Protein AF-A0A816LXJ4-F1 (afdb_monomer)

Organism: NCBI:txid392030

Foldseek 3Di:
DVVVVVVVVVVVVVVVVVVVVVVVVVVVVVVVVVVVVVVVVVVVVVVVVVLVVLLDADPQWDADQQKTKHKDFLPPCCVVPPDDPFFAFPVRVQVVLVVVVWGFDEDPDPVSVLVVQLSVCVVCVPPAWFKEWGAYDPQDPCPVVCVVCVVPQFGDRHPDRQEGEAEAEDPPDRSVQWIWIWTQHPPVSYTYTYIDGRVPDGGRITMTMDRRFSCPPVPQLPPFWGWAGGSRHIATHGHPQFDDRNRPHGDPDPDDPPPPPDD

Secondary structure (DSSP, 8-state):
-HHHHHHHHHHHHHHHHHHHHHHHHHHHHHHHHHHHHHHHHHHHHHHHHHHHHTTSPPTTEEEETTEEEEEE-HHHHTTTS---S-PEEHHHHHHHHHHTT-EE-B---HHHHHHHHHHHHHHGGGS-S-EEEEB-STT--THHHHHHHTT-SEEEETTEEEEEEEEE--TT--GGGEEEEEEEETTTTEEEEEEEEGGG-EESEEEEEEE--TTSSTTTTGGGEEEEE-SSSEEEEEPTTEESTTS-EE-S-S---------

Mean predicted aligned error: 16.49 Å

Nearest PDB structures (foldseek):
  6eyj-assembly1_A  TM=4.701E-01  e=1.778E-05  Homo sapiens
  1tn3-assembly1_A  TM=6.068E-01  e=9.208E-04  Homo sapiens
  5fm9-assembly1_A-2  TM=8.444E-01  e=3.504E-02  Homo sapiens
  4xbm-assembly2_B  TM=7.839E-01  e=5.621E-01  Homo sapiens
  1w5d-assembly1_A  TM=3.889E-01  e=1.508E+00  Bacillus subtilis

Sequence (263 aa):
MLTSLFLVFCLFHCHLNYHVQASRISNIEQDRRELGLRFKQAITDVMQKLDDLSITCPLDSFFYNGSCYFYLPPKQIDNLKGIGLGDVSVDEATSRCRLINCELWDIETVNEFDYVLSRVYEQTQSFGSPRIAVSFINGKRLLNLQQRMGEQQFISVGNTNDYSLIYKPAPDIPPANTCLIIDISKATRRVSLEEKFRLEQRSNHYICKMKINSCYNNTRCGRHGQCKNLVTTFTCVCNFMYTGDSCNERKSHFCSYEFESKS

pLDDT: mean 70.76, std 13.28, range [38.5, 92.31]

Solvent-accessible surface area (backbone atoms only — not comparable to full-atom values): 14729 Å² total; per-residue (Å²): 119,72,73,62,54,52,54,54,52,52,52,50,53,52,54,51,52,50,52,56,52,52,53,52,51,52,51,53,52,50,53,52,51,53,50,50,48,53,51,54,50,52,50,50,53,51,52,50,52,51,59,59,55,68,71,53,70,61,91,88,47,46,81,56,93,26,28,29,36,36,77,43,56,62,74,72,60,32,83,77,56,92,58,75,102,55,63,41,36,56,68,55,48,36,52,56,20,45,76,71,76,24,39,46,30,55,80,89,45,69,70,55,46,40,52,52,49,15,52,52,50,65,72,34,73,88,51,87,61,55,37,31,42,34,47,62,52,91,52,54,64,60,61,69,55,50,62,62,40,69,79,44,62,52,43,49,52,54,99,39,72,68,25,41,58,44,82,42,80,51,82,94,61,60,48,79,49,38,29,38,35,41,38,40,36,70,92,76,34,31,38,36,40,35,43,39,55,42,93,79,44,62,23,50,26,38,36,26,32,30,76,58,51,63,37,78,57,59,67,68,9,34,96,37,23,47,58,42,63,38,60,91,43,62,48,51,50,45,39,92,65,32,32,69,81,32,13,77,40,66,58,88,77,90,78,80,79,80,77,78,83,85,126

Structure (mmCIF, N/CA/C/O backbone):
data_AF-A0A816LXJ4-F1
#
_entry.id   AF-A0A816LXJ4-F1
#
loop_
_atom_site.group_PDB
_atom_site.id
_atom_site.type_symbol
_atom_site.label_atom_id
_atom_site.label_alt_id
_atom_site.label_comp_id
_atom_site.label_asym_id
_atom_site.label_entity_id
_atom_site.label_seq_id
_atom_site.pdbx_PDB_ins_code
_atom_site.Cartn_x
_atom_site.Cartn_y
_atom_site.Cartn_z
_atom_site.occupancy
_atom_site.B_iso_or_equiv
_atom_site.auth_seq_id
_atom_site.auth_comp_id
_atom_site.auth_asym_id
_atom_site.auth_atom_id
_atom_site.pdbx_PDB_model_num
ATOM 1 N N . MET A 1 1 ? 85.018 -0.884 -47.974 1.00 57.22 1 MET A N 1
ATOM 2 C CA . MET A 1 1 ? 83.637 -1.279 -48.345 1.00 57.22 1 MET A CA 1
ATOM 3 C C . MET A 1 1 ? 82.877 -2.012 -47.232 1.00 57.22 1 MET A C 1
ATOM 5 O O . MET A 1 1 ? 81.672 -1.831 -47.162 1.00 57.22 1 MET A O 1
ATOM 9 N N . LEU A 1 2 ? 83.521 -2.762 -46.322 1.00 54.69 2 LEU A N 1
ATOM 10 C CA . LEU A 1 2 ? 82.816 -3.482 -45.238 1.00 54.69 2 LEU A CA 1
ATOM 11 C C . LEU A 1 2 ? 82.177 -2.595 -44.147 1.00 54.69 2 LEU A C 1
ATOM 13 O O . LEU A 1 2 ? 81.140 -2.957 -43.603 1.00 54.69 2 LEU A O 1
ATOM 17 N N . THR A 1 3 ? 82.732 -1.418 -43.850 1.00 56.16 3 THR A N 1
ATOM 18 C CA . THR A 1 3 ? 82.204 -0.517 -42.803 1.00 56.16 3 THR A CA 1
ATOM 19 C C . THR A 1 3 ? 80.874 0.145 -43.177 1.00 56.16 3 THR A C 1
ATOM 21 O O . THR A 1 3 ? 80.054 0.420 -42.307 1.00 56.16 3 THR A O 1
ATOM 24 N N . SER A 1 4 ? 80.621 0.352 -44.473 1.00 59.50 4 SER A N 1
ATOM 25 C CA . SER A 1 4 ? 79.374 0.951 -44.965 1.00 59.50 4 SER A CA 1
ATOM 26 C C . SER A 1 4 ? 78.200 -0.037 -44.927 1.00 59.50 4 SER A C 1
ATOM 28 O O . SER A 1 4 ? 77.089 0.365 -44.590 1.00 59.50 4 SER A O 1
ATOM 30 N N . LEU A 1 5 ? 78.440 -1.335 -45.164 1.00 65.19 5 LEU A N 1
ATOM 31 C CA . LEU A 1 5 ? 77.394 -2.363 -45.065 1.00 65.19 5 LEU A CA 1
ATOM 32 C C . LEU A 1 5 ? 76.900 -2.566 -43.624 1.00 65.19 5 LEU A C 1
ATOM 34 O O . LEU A 1 5 ? 75.705 -2.757 -43.411 1.00 65.19 5 LEU A O 1
ATOM 38 N N . PHE A 1 6 ? 77.793 -2.483 -42.633 1.00 68.38 6 PHE A N 1
ATOM 39 C CA . PHE A 1 6 ? 77.426 -2.630 -41.220 1.00 68.38 6 PHE A CA 1
ATOM 40 C C . PHE A 1 6 ? 76.492 -1.514 -40.732 1.00 68.38 6 PHE A C 1
ATOM 42 O O . PHE A 1 6 ? 75.538 -1.786 -40.006 1.00 68.38 6 PHE A O 1
ATOM 49 N N . LEU A 1 7 ? 76.714 -0.271 -41.170 1.00 66.75 7 LEU A N 1
ATOM 50 C CA . LEU A 1 7 ? 75.833 0.855 -40.841 1.00 66.75 7 LEU A CA 1
ATOM 51 C C . LEU A 1 7 ? 74.435 0.689 -41.448 1.00 66.75 7 LEU A C 1
ATOM 53 O O . LEU A 1 7 ? 73.443 0.945 -40.768 1.00 66.75 7 LEU A O 1
ATOM 57 N N . VAL A 1 8 ? 74.345 0.204 -42.690 1.00 72.38 8 VAL A N 1
ATOM 58 C CA . VAL A 1 8 ? 73.056 -0.055 -43.350 1.00 72.38 8 VAL A CA 1
ATOM 59 C C . VAL A 1 8 ? 72.295 -1.182 -42.646 1.00 72.38 8 VAL A C 1
ATOM 61 O O . VAL A 1 8 ? 71.110 -1.022 -42.366 1.00 72.38 8 VAL A O 1
ATOM 64 N N . PHE A 1 9 ? 72.967 -2.278 -42.277 1.00 71.12 9 PHE A N 1
ATOM 65 C CA . PHE A 1 9 ? 72.337 -3.370 -41.526 1.00 71.12 9 PHE A CA 1
ATOM 66 C C . PHE A 1 9 ? 71.869 -2.939 -40.131 1.00 71.12 9 PHE A C 1
ATOM 68 O O . PHE A 1 9 ? 70.759 -3.289 -39.732 1.00 71.12 9 PHE A O 1
ATOM 75 N N . CYS A 1 10 ? 72.658 -2.137 -39.409 1.00 67.56 10 CYS A N 1
ATOM 76 C CA . CYS A 1 10 ? 72.252 -1.603 -38.107 1.00 67.56 10 CYS A CA 1
ATOM 77 C C . CYS A 1 10 ? 71.030 -0.683 -38.213 1.00 67.56 10 CYS A C 1
ATOM 79 O O . CYS A 1 10 ? 70.100 -0.818 -37.420 1.00 67.56 10 CYS A O 1
ATOM 81 N N . LEU A 1 11 ? 70.992 0.216 -39.203 1.00 69.06 11 LEU A N 1
ATOM 82 C CA . LEU A 1 11 ? 69.839 1.094 -39.422 1.00 69.06 11 LEU A CA 1
ATOM 83 C C . LEU A 1 11 ? 68.587 0.299 -39.805 1.00 69.06 11 LEU A C 1
ATOM 85 O O . LEU A 1 11 ? 67.509 0.580 -39.284 1.00 69.06 11 LEU A O 1
ATOM 89 N N . PHE A 1 12 ? 68.728 -0.733 -40.639 1.00 69.75 12 PHE A N 1
ATOM 90 C CA . PHE A 1 12 ? 67.609 -1.588 -41.035 1.00 69.75 12 PHE A CA 1
ATOM 91 C C . PHE A 1 12 ? 67.063 -2.404 -39.855 1.00 69.75 12 PHE A C 1
ATOM 93 O O . PHE A 1 12 ? 65.850 -2.465 -39.656 1.00 69.75 12 PHE A O 1
ATOM 100 N N . HIS A 1 13 ? 67.939 -2.959 -39.008 1.00 66.94 13 HIS A N 1
ATOM 101 C CA . HIS A 1 13 ? 67.521 -3.655 -37.786 1.00 66.94 13 HIS A CA 1
ATOM 102 C C . HIS A 1 13 ? 66.848 -2.723 -36.774 1.00 66.94 13 HIS A C 1
ATOM 104 O O . HIS A 1 13 ? 65.874 -3.120 -36.133 1.00 66.94 13 HIS A O 1
ATOM 110 N N . CYS A 1 14 ? 67.329 -1.484 -36.647 1.00 62.47 14 CYS A N 1
ATOM 111 C CA . CYS A 1 14 ? 66.720 -0.487 -35.770 1.00 62.47 14 CYS A CA 1
ATOM 112 C C . CYS A 1 14 ? 65.324 -0.081 -36.279 1.00 62.47 14 CYS A C 1
ATOM 114 O O . CYS A 1 14 ? 64.370 -0.038 -35.504 1.00 62.47 14 CYS A O 1
ATOM 116 N N . HIS A 1 15 ? 65.176 0.119 -37.593 1.00 64.00 15 HIS A N 1
ATOM 117 C CA . HIS A 1 15 ? 63.903 0.481 -38.221 1.00 64.00 15 HIS A CA 1
ATOM 118 C C . HIS A 1 15 ? 62.868 -0.657 -38.154 1.00 64.00 15 HIS A C 1
ATOM 120 O O . HIS A 1 15 ? 61.690 -0.403 -37.890 1.00 64.00 15 HIS A O 1
ATOM 126 N N . LEU A 1 16 ? 63.291 -1.919 -38.323 1.00 61.38 16 LEU A N 1
ATOM 127 C CA . LEU A 1 16 ? 62.405 -3.077 -38.147 1.00 61.38 16 LEU A CA 1
ATOM 128 C C . LEU A 1 16 ? 61.952 -3.236 -36.690 1.00 61.38 16 LEU A C 1
ATOM 130 O O . LEU A 1 16 ? 60.764 -3.435 -36.443 1.00 61.38 16 LEU A O 1
ATOM 134 N N . ASN A 1 17 ? 62.868 -3.115 -35.722 1.00 59.19 17 ASN A N 1
ATOM 135 C CA . ASN A 1 17 ? 62.511 -3.209 -34.304 1.00 59.19 17 ASN A CA 1
ATOM 136 C C . ASN A 1 17 ? 61.561 -2.084 -33.875 1.00 59.19 17 ASN A C 1
ATOM 138 O O . ASN A 1 17 ? 60.620 -2.339 -33.123 1.00 59.19 17 ASN A O 1
ATOM 142 N N . TYR A 1 18 ? 61.748 -0.869 -34.397 1.00 62.38 18 TYR A N 1
ATOM 143 C CA . TYR A 1 18 ? 60.848 0.253 -34.137 1.00 62.38 18 TYR A CA 1
ATOM 144 C C . TYR A 1 18 ? 59.433 0.003 -34.688 1.00 62.38 18 TYR A C 1
ATOM 146 O O . TYR A 1 18 ? 58.453 0.176 -33.964 1.00 62.38 18 TYR A O 1
ATOM 154 N N . HIS A 1 19 ? 59.305 -0.495 -35.925 1.00 57.22 19 HIS A N 1
ATOM 155 C CA . HIS A 1 19 ? 57.998 -0.829 -36.510 1.00 57.22 19 HIS A CA 1
ATOM 156 C C . HIS A 1 19 ? 57.269 -1.952 -35.760 1.00 57.22 19 HIS A C 1
ATOM 158 O O . HIS A 1 19 ? 56.056 -1.869 -35.549 1.00 57.22 19 HIS A O 1
ATOM 164 N N . VAL A 1 20 ? 57.995 -2.985 -35.325 1.00 60.56 20 VAL A N 1
ATOM 165 C CA . VAL A 1 20 ? 57.416 -4.091 -34.548 1.00 60.56 20 VAL A CA 1
ATOM 166 C C . VAL A 1 20 ? 56.943 -3.609 -33.172 1.00 60.56 20 VAL A C 1
ATOM 168 O O . VAL A 1 20 ? 55.878 -4.026 -32.713 1.00 60.56 20 VAL A O 1
ATOM 171 N N . GLN A 1 21 ? 57.680 -2.703 -32.519 1.00 59.31 21 GLN A N 1
ATOM 172 C CA . GLN A 1 21 ? 57.243 -2.118 -31.248 1.00 59.31 21 GLN A CA 1
ATOM 173 C C . GLN A 1 21 ? 56.042 -1.174 -31.415 1.00 59.31 21 GLN A C 1
ATOM 175 O O . GLN A 1 21 ? 55.095 -1.272 -30.636 1.00 59.31 21 GLN A O 1
ATOM 180 N N . ALA A 1 22 ? 56.018 -0.335 -32.455 1.00 57.41 22 ALA A N 1
ATOM 181 C CA . ALA A 1 22 ? 54.900 0.571 -32.729 1.00 57.41 22 ALA A CA 1
ATOM 182 C C . ALA A 1 22 ? 53.585 -0.179 -33.022 1.00 57.41 22 ALA A C 1
ATOM 184 O O . ALA A 1 22 ? 52.536 0.191 -32.497 1.00 57.41 22 ALA A O 1
ATOM 185 N N . SER A 1 23 ? 53.640 -1.278 -33.786 1.00 58.78 23 SER A N 1
ATOM 186 C CA . SER A 1 23 ? 52.462 -2.115 -34.064 1.00 58.78 23 SER A CA 1
ATOM 187 C C . SER A 1 23 ? 51.939 -2.837 -32.815 1.00 58.78 23 SER A C 1
ATOM 189 O O . SER A 1 23 ? 50.728 -2.941 -32.624 1.00 58.78 23 SER A O 1
ATOM 191 N N . ARG A 1 24 ? 52.825 -3.290 -31.914 1.00 59.47 24 ARG A N 1
ATOM 192 C CA . ARG A 1 24 ? 52.396 -3.863 -30.626 1.00 59.47 24 ARG A CA 1
ATOM 193 C C . ARG A 1 24 ? 51.699 -2.827 -29.749 1.00 59.47 24 ARG A C 1
ATOM 195 O O . ARG A 1 24 ? 50.692 -3.153 -29.131 1.00 59.47 24 ARG A O 1
ATOM 202 N N . ILE A 1 25 ? 52.200 -1.593 -29.717 1.00 65.12 25 ILE A N 1
ATOM 203 C CA . ILE A 1 25 ? 51.597 -0.509 -28.932 1.00 65.12 25 ILE A CA 1
ATOM 204 C C . ILE A 1 25 ? 50.217 -0.128 -29.493 1.00 65.12 25 ILE A C 1
ATOM 206 O O . ILE A 1 25 ? 49.280 0.007 -28.708 1.00 65.12 25 ILE A O 1
ATOM 210 N N . SER A 1 26 ? 50.037 -0.047 -30.820 1.00 70.31 26 SER A N 1
ATOM 211 C CA . SER A 1 26 ? 48.716 0.266 -31.395 1.00 70.31 26 SER A CA 1
ATOM 212 C C . SER A 1 26 ? 47.681 -0.832 -31.139 1.00 70.31 26 SER A C 1
ATOM 214 O O . SER A 1 26 ? 46.527 -0.522 -30.855 1.00 70.31 26 SER A O 1
ATOM 216 N N . ASN A 1 27 ? 48.088 -2.105 -31.184 1.00 70.75 27 ASN A N 1
ATOM 217 C CA . ASN A 1 27 ? 47.195 -3.227 -30.877 1.00 70.75 27 ASN A CA 1
ATOM 218 C C . ASN A 1 27 ? 46.774 -3.219 -29.401 1.00 70.75 27 ASN A C 1
ATOM 220 O O . ASN A 1 27 ? 45.596 -3.379 -29.101 1.00 70.75 27 ASN A O 1
ATOM 224 N N . ILE A 1 28 ? 47.703 -2.925 -28.484 1.00 72.88 28 ILE A N 1
ATOM 225 C CA . ILE A 1 28 ? 47.397 -2.791 -27.050 1.00 72.88 28 ILE A CA 1
ATOM 226 C C . ILE A 1 28 ? 46.423 -1.629 -26.796 1.00 72.88 28 ILE A C 1
ATOM 228 O O . ILE A 1 28 ? 45.518 -1.748 -25.967 1.00 72.88 28 ILE A O 1
ATOM 232 N N . GLU A 1 29 ? 46.569 -0.501 -27.497 1.00 75.12 29 GLU A N 1
ATOM 233 C CA . GLU A 1 29 ? 45.620 0.613 -27.382 1.00 75.12 29 GLU A CA 1
ATOM 234 C C . GLU A 1 29 ? 44.234 0.272 -27.941 1.00 75.12 29 GLU A C 1
ATOM 236 O O . GLU A 1 29 ? 43.226 0.675 -27.353 1.00 75.12 29 GLU A O 1
ATOM 241 N N . GLN A 1 30 ? 44.1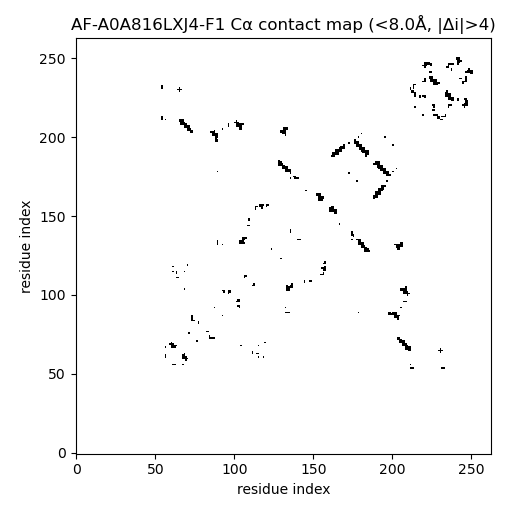70 -0.472 -29.046 1.00 79.56 30 GLN A N 1
ATOM 242 C CA . GLN A 1 30 ? 42.913 -0.913 -29.645 1.00 79.56 30 GLN A CA 1
ATOM 243 C C . GLN A 1 30 ? 42.178 -1.909 -28.736 1.00 79.56 30 GLN A C 1
ATOM 245 O O . GLN A 1 30 ? 41.000 -1.695 -28.440 1.00 79.56 30 GLN A O 1
ATOM 250 N N . ASP A 1 31 ? 42.888 -2.897 -28.186 1.00 80.12 31 ASP A N 1
ATOM 251 C CA . ASP A 1 31 ? 42.342 -3.860 -27.223 1.00 80.12 31 ASP A CA 1
ATOM 252 C C . ASP A 1 31 ? 41.831 -3.157 -25.956 1.00 80.12 31 ASP A C 1
ATOM 254 O O . ASP A 1 31 ? 40.762 -3.477 -25.431 1.00 80.12 31 ASP A O 1
ATOM 258 N N . ARG A 1 32 ? 42.546 -2.129 -25.478 1.00 76.62 32 ARG A N 1
ATOM 259 C CA . ARG A 1 32 ? 42.132 -1.345 -24.306 1.00 76.62 32 ARG A CA 1
ATOM 260 C C . ARG A 1 32 ? 40.863 -0.527 -24.570 1.00 76.62 32 ARG A C 1
ATOM 262 O O . ARG A 1 32 ? 40.038 -0.385 -23.664 1.00 76.62 32 ARG A O 1
ATOM 269 N N . ARG A 1 33 ? 40.677 -0.005 -25.790 1.00 78.56 33 ARG A N 1
ATOM 270 C CA . ARG A 1 33 ? 39.435 0.685 -26.192 1.00 78.56 33 ARG A CA 1
ATOM 271 C C . ARG A 1 33 ? 38.267 -0.287 -26.297 1.00 78.56 33 ARG A C 1
ATOM 273 O O . ARG A 1 33 ? 37.188 0.027 -25.799 1.00 78.56 33 ARG A O 1
ATOM 280 N N . GLU A 1 34 ? 38.479 -1.458 -26.892 1.00 86.25 34 GLU A N 1
ATOM 281 C CA . GLU A 1 34 ? 37.435 -2.477 -27.019 1.00 86.25 34 GLU A CA 1
ATOM 282 C C . GLU A 1 34 ? 37.005 -3.014 -25.647 1.00 86.25 34 GLU A C 1
ATOM 284 O O . GLU A 1 34 ? 35.810 -3.099 -25.356 1.00 86.25 34 GLU A O 1
ATOM 289 N N . LEU A 1 35 ? 37.963 -3.273 -24.753 1.00 83.94 35 LEU A N 1
ATOM 290 C CA . LEU A 1 35 ? 37.682 -3.674 -23.376 1.00 83.94 35 LEU A CA 1
ATOM 291 C C . LEU A 1 35 ? 36.921 -2.580 -22.609 1.00 83.94 35 LEU A C 1
ATOM 293 O O . LEU A 1 35 ? 35.974 -2.881 -21.884 1.00 83.94 35 LEU A O 1
ATOM 297 N N . GLY A 1 36 ? 37.285 -1.307 -22.806 1.00 81.06 36 GLY A N 1
ATOM 298 C CA . GLY A 1 36 ? 36.579 -0.167 -22.218 1.00 81.06 36 GLY A CA 1
ATOM 299 C C . GLY A 1 36 ? 35.128 -0.042 -22.697 1.00 81.06 36 GLY A C 1
ATOM 300 O O . GLY A 1 36 ? 34.236 0.223 -21.891 1.00 81.06 36 GLY A O 1
ATOM 301 N N . LEU A 1 37 ? 34.873 -0.285 -23.985 1.00 81.81 37 LEU A N 1
ATOM 302 C CA . LEU A 1 37 ? 33.525 -0.321 -24.563 1.00 81.81 37 LEU A CA 1
ATOM 303 C C . LEU A 1 37 ? 32.695 -1.472 -23.988 1.00 81.81 37 LEU A C 1
ATOM 305 O O . LEU A 1 37 ? 31.587 -1.232 -23.510 1.00 81.81 37 LEU A O 1
ATOM 309 N N . ARG A 1 38 ? 33.250 -2.690 -23.943 1.00 81.88 38 ARG A N 1
ATOM 310 C CA . ARG A 1 38 ? 32.573 -3.860 -23.359 1.00 81.88 38 ARG A CA 1
ATOM 311 C C . ARG A 1 38 ? 32.257 -3.659 -21.877 1.00 81.88 38 ARG A C 1
ATOM 313 O O . ARG A 1 38 ? 31.159 -3.982 -21.440 1.00 81.88 38 ARG A O 1
ATOM 320 N N . PHE A 1 39 ? 33.182 -3.075 -21.115 1.00 80.12 39 PHE A N 1
ATOM 321 C CA . PHE A 1 39 ? 32.971 -2.775 -19.698 1.00 80.12 39 PHE A CA 1
ATOM 322 C C . PHE A 1 39 ? 31.882 -1.716 -19.490 1.00 80.12 39 PHE A C 1
ATOM 324 O O . PHE A 1 39 ? 31.004 -1.887 -18.648 1.00 80.12 39 PHE A O 1
ATOM 331 N N . LYS A 1 40 ? 31.878 -0.649 -20.300 1.00 78.19 40 LYS A N 1
ATOM 332 C CA . LYS A 1 40 ? 30.831 0.380 -20.254 1.00 78.19 40 LYS A CA 1
ATOM 333 C C . LYS A 1 40 ? 29.452 -0.193 -20.596 1.00 78.19 40 LYS A C 1
ATOM 335 O O . LYS A 1 40 ? 28.462 0.174 -19.966 1.00 78.19 40 LYS A O 1
ATOM 340 N N . GLN 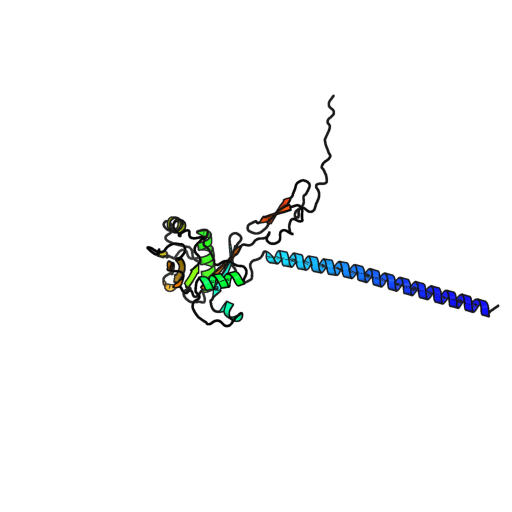A 1 41 ? 29.393 -1.103 -21.563 1.00 81.75 41 GLN A N 1
ATOM 341 C CA . GLN A 1 41 ? 28.158 -1.759 -21.980 1.00 81.75 41 GLN A CA 1
ATOM 342 C C . GLN A 1 41 ? 27.653 -2.731 -20.906 1.00 81.75 41 GLN A C 1
ATOM 344 O O . GLN A 1 41 ? 26.492 -2.658 -20.529 1.00 81.75 41 GLN A O 1
ATOM 349 N N . ALA A 1 42 ? 28.544 -3.517 -20.295 1.00 70.38 42 ALA A N 1
ATOM 350 C CA . ALA A 1 42 ? 28.211 -4.380 -19.163 1.00 70.38 42 ALA A CA 1
ATOM 351 C C . ALA A 1 42 ? 27.707 -3.593 -17.940 1.00 70.38 42 ALA A C 1
ATOM 353 O O . ALA A 1 42 ? 26.744 -4.009 -17.302 1.00 70.38 42 ALA A O 1
ATOM 354 N N . ILE A 1 43 ? 28.308 -2.437 -17.625 1.00 69.06 43 ILE A N 1
ATOM 355 C CA . ILE A 1 43 ? 27.794 -1.547 -16.571 1.00 69.06 43 ILE A CA 1
ATOM 356 C C . ILE A 1 43 ? 26.394 -1.049 -16.930 1.00 69.06 43 ILE A C 1
ATOM 358 O O . ILE A 1 43 ? 25.516 -1.056 -16.074 1.00 69.06 43 ILE A O 1
ATOM 362 N N . THR A 1 44 ? 26.174 -0.649 -18.183 1.00 65.12 44 THR A N 1
ATOM 363 C CA . THR A 1 44 ? 24.865 -0.160 -18.641 1.00 65.12 44 THR A CA 1
ATOM 364 C C . THR A 1 44 ? 23.802 -1.257 -18.531 1.00 65.12 44 THR A C 1
ATOM 366 O O . THR A 1 44 ? 22.737 -1.002 -17.983 1.00 65.12 44 THR A O 1
ATOM 369 N N . ASP A 1 45 ? 24.118 -2.490 -18.934 1.00 65.00 45 ASP A N 1
ATOM 370 C CA . ASP A 1 45 ? 23.224 -3.648 -18.815 1.00 65.00 45 ASP A CA 1
ATOM 371 C C . ASP A 1 45 ? 22.917 -4.001 -17.352 1.00 65.00 45 ASP A C 1
ATOM 373 O O . ASP A 1 45 ? 21.788 -4.361 -17.018 1.00 65.00 45 ASP A O 1
ATOM 377 N N . VAL A 1 46 ? 23.906 -3.895 -16.457 1.00 64.75 46 VAL A N 1
ATOM 378 C CA . VAL A 1 46 ? 23.706 -4.108 -15.015 1.00 64.75 46 VAL A CA 1
ATOM 379 C C . VAL A 1 46 ? 22.836 -3.004 -14.420 1.00 64.75 46 VAL A C 1
ATOM 381 O O . VAL A 1 46 ? 21.916 -3.311 -13.668 1.00 64.75 46 VAL A O 1
ATOM 384 N N . MET A 1 47 ? 23.075 -1.739 -14.772 1.00 50.12 47 MET A N 1
ATOM 385 C CA . MET A 1 47 ? 22.247 -0.615 -14.321 1.00 50.12 47 MET A CA 1
ATOM 386 C C . MET A 1 47 ? 20.814 -0.726 -14.852 1.00 50.12 47 MET A C 1
ATOM 388 O O . MET A 1 47 ? 19.875 -0.518 -14.095 1.00 50.12 47 MET A O 1
ATOM 392 N N . GLN A 1 48 ? 20.630 -1.152 -16.102 1.00 54.19 48 GLN A N 1
ATOM 393 C CA . GLN A 1 48 ? 19.312 -1.380 -16.692 1.00 54.19 48 GLN A CA 1
ATOM 394 C C . GLN A 1 48 ? 18.576 -2.549 -16.020 1.00 54.19 48 GLN A C 1
ATOM 396 O O . GLN A 1 48 ? 17.395 -2.431 -15.708 1.00 54.19 48 GLN A O 1
ATOM 401 N N . LYS A 1 49 ? 19.279 -3.645 -15.702 1.00 54.12 49 LYS A N 1
ATOM 402 C CA . LYS A 1 49 ? 18.715 -4.755 -14.914 1.00 54.12 49 LYS A CA 1
ATOM 403 C C . LYS A 1 49 ? 18.386 -4.353 -13.476 1.00 54.12 49 LYS A C 1
ATOM 405 O O . LYS A 1 49 ? 17.401 -4.837 -12.930 1.00 54.12 49 LYS A O 1
ATOM 410 N N . LEU A 1 50 ? 19.180 -3.477 -12.859 1.00 50.34 50 LEU A N 1
ATOM 411 C CA . LEU A 1 50 ? 18.893 -2.912 -11.536 1.00 50.34 50 LEU A CA 1
ATOM 412 C C . LEU A 1 50 ? 17.674 -1.977 -11.571 1.00 50.34 50 LEU A C 1
ATOM 414 O O . LEU A 1 50 ? 16.843 -2.032 -10.669 1.00 50.34 50 LEU A O 1
ATOM 418 N N . ASP A 1 51 ? 17.513 -1.192 -12.635 1.00 48.28 51 ASP A N 1
ATOM 419 C CA . ASP A 1 51 ? 16.312 -0.387 -12.860 1.00 48.28 51 ASP A CA 1
ATOM 420 C C . ASP A 1 51 ? 15.083 -1.265 -13.151 1.00 48.28 51 ASP A C 1
ATOM 422 O O . ASP A 1 51 ? 13.969 -0.890 -12.793 1.00 48.28 51 ASP A O 1
ATOM 426 N N . ASP A 1 52 ? 15.234 -2.440 -13.765 1.00 46.50 52 ASP A N 1
ATOM 427 C CA . ASP A 1 52 ? 14.140 -3.414 -13.924 1.00 46.50 52 ASP A CA 1
ATOM 428 C C . ASP A 1 52 ? 13.786 -4.107 -12.598 1.00 46.50 52 ASP A C 1
ATOM 430 O O . ASP A 1 52 ? 12.612 -4.351 -12.317 1.00 46.50 52 ASP A O 1
ATOM 434 N N . LEU A 1 53 ? 14.776 -4.326 -11.727 1.00 47.62 53 LEU A N 1
ATOM 435 C CA . LEU A 1 53 ? 14.572 -4.775 -10.344 1.00 47.62 53 LEU A CA 1
ATOM 436 C C . LEU A 1 53 ? 13.900 -3.702 -9.463 1.00 47.62 53 LEU A C 1
ATOM 438 O O . LEU A 1 53 ? 13.290 -4.043 -8.450 1.00 47.62 53 LEU A O 1
ATOM 442 N N . SER A 1 54 ? 13.929 -2.423 -9.861 1.00 47.66 54 SER A N 1
ATOM 443 C CA . SER A 1 54 ? 13.219 -1.334 -9.162 1.00 47.66 54 SER A CA 1
ATOM 444 C C . SER A 1 54 ? 11.685 -1.398 -9.285 1.00 47.66 54 SER A C 1
ATOM 446 O O . SER A 1 54 ? 10.981 -0.641 -8.618 1.00 47.66 54 SER A O 1
ATOM 448 N N . ILE A 1 55 ? 11.152 -2.314 -10.106 1.00 56.16 55 ILE A N 1
ATOM 449 C CA . ILE A 1 55 ? 9.707 -2.521 -10.317 1.00 56.16 55 ILE A CA 1
ATOM 450 C C . ILE A 1 55 ? 9.157 -3.655 -9.430 1.00 56.16 55 ILE A C 1
ATOM 452 O O . ILE A 1 55 ? 7.947 -3.855 -9.348 1.00 56.16 55 ILE A O 1
ATOM 456 N N . THR A 1 56 ? 10.012 -4.386 -8.711 1.00 61.12 56 THR A N 1
ATOM 457 C CA . THR A 1 56 ? 9.561 -5.400 -7.749 1.00 61.12 56 THR A CA 1
ATOM 458 C C . THR A 1 56 ? 9.484 -4.824 -6.345 1.00 61.12 56 THR A C 1
ATOM 460 O O . THR A 1 56 ? 10.386 -4.110 -5.908 1.00 61.12 56 THR A O 1
ATOM 463 N N . CYS A 1 57 ? 8.401 -5.128 -5.628 1.00 68.06 57 CYS A N 1
ATOM 464 C CA . CYS A 1 57 ? 8.285 -4.725 -4.237 1.00 68.06 57 CYS A CA 1
ATOM 465 C C . CYS A 1 57 ? 9.473 -5.273 -3.417 1.00 68.06 57 CYS A C 1
ATOM 467 O O . CYS A 1 57 ? 9.913 -6.395 -3.680 1.00 68.06 57 CYS A O 1
ATOM 469 N N . PRO A 1 58 ? 10.002 -4.523 -2.434 1.00 70.38 58 PRO A N 1
ATOM 470 C CA . PRO A 1 58 ? 11.100 -4.994 -1.596 1.00 70.38 58 PRO A CA 1
ATOM 471 C C . PRO A 1 58 ? 10.749 -6.295 -0.864 1.00 70.38 58 PRO A C 1
ATOM 473 O O . PRO A 1 58 ? 9.575 -6.607 -0.649 1.00 70.38 58 PRO A O 1
ATOM 476 N N . LEU A 1 59 ? 11.772 -7.044 -0.452 1.00 63.44 59 LEU A N 1
ATOM 477 C CA . LEU A 1 59 ? 11.593 -8.246 0.366 1.00 63.44 59 LEU A CA 1
ATOM 478 C C . LEU A 1 59 ? 10.764 -7.903 1.626 1.00 63.44 59 LEU A C 1
ATOM 480 O O . LEU A 1 59 ? 10.911 -6.816 2.180 1.00 63.44 59 LEU A O 1
ATOM 484 N N . ASP A 1 60 ? 9.860 -8.806 2.017 1.00 71.38 60 ASP A N 1
ATOM 485 C CA . ASP A 1 60 ? 8.893 -8.675 3.129 1.00 71.38 60 ASP A CA 1
ATOM 486 C C . ASP A 1 60 ? 7.684 -7.743 2.910 1.00 71.38 60 ASP A C 1
ATOM 488 O O . ASP A 1 60 ? 6.955 -7.424 3.854 1.00 71.38 60 ASP A O 1
ATOM 492 N N . SER A 1 61 ? 7.405 -7.362 1.662 1.00 81.44 61 SER A N 1
ATOM 493 C CA . SER A 1 61 ? 6.207 -6.599 1.293 1.00 81.44 61 SER A CA 1
ATOM 494 C C . SER A 1 61 ? 5.190 -7.415 0.490 1.00 81.44 61 SER A C 1
ATOM 496 O O . SER A 1 61 ? 5.494 -8.470 -0.071 1.00 81.44 61 SER A O 1
ATOM 498 N N . PHE A 1 62 ? 3.956 -6.916 0.425 1.00 85.44 62 PHE A N 1
ATOM 499 C CA . PHE A 1 62 ? 2.869 -7.532 -0.335 1.00 85.44 62 PHE A CA 1
ATOM 500 C C . PHE A 1 62 ? 2.502 -6.677 -1.538 1.00 85.44 62 PHE A C 1
ATOM 502 O O . PHE A 1 62 ? 2.371 -5.465 -1.408 1.00 85.44 62 PHE A O 1
ATOM 509 N N . PHE A 1 63 ? 2.267 -7.295 -2.693 1.00 82.94 63 PHE A N 1
ATOM 510 C CA . PHE A 1 63 ? 1.796 -6.589 -3.883 1.00 82.94 63 PHE A CA 1
ATOM 511 C C . PHE A 1 63 ? 0.280 -6.721 -4.040 1.00 82.94 63 PHE A C 1
ATOM 513 O O . PHE A 1 63 ? -0.246 -7.834 -3.985 1.00 82.94 63 PHE A O 1
ATOM 520 N N . TYR A 1 64 ? -0.409 -5.605 -4.275 1.00 81.50 64 TYR A N 1
ATOM 521 C CA . TYR A 1 64 ? -1.815 -5.583 -4.674 1.00 81.50 64 TYR A CA 1
ATOM 522 C C . TYR A 1 64 ? -2.103 -4.393 -5.581 1.00 81.50 64 TYR A C 1
ATOM 524 O O . TYR A 1 64 ? -1.787 -3.255 -5.242 1.00 81.50 64 TYR A O 1
ATOM 532 N N . ASN A 1 65 ? -2.710 -4.666 -6.738 1.00 79.31 65 ASN A N 1
ATOM 533 C CA . ASN A 1 65 ? -3.193 -3.665 -7.691 1.00 79.31 65 ASN A CA 1
ATOM 534 C C . ASN A 1 65 ? -2.224 -2.482 -7.927 1.00 79.31 65 ASN A C 1
ATOM 536 O O . ASN A 1 65 ? -2.618 -1.318 -7.902 1.00 79.31 65 ASN A O 1
ATOM 540 N N . GLY A 1 66 ? -0.940 -2.778 -8.154 1.00 73.50 66 GLY A N 1
ATOM 541 C CA . GLY A 1 66 ? 0.053 -1.758 -8.506 1.00 73.50 66 GLY A CA 1
ATOM 542 C C . GLY A 1 66 ? 0.638 -1.014 -7.317 1.00 73.50 66 GLY A C 1
ATOM 543 O O . GLY A 1 66 ? 1.324 -0.011 -7.496 1.00 73.50 66 GLY A O 1
ATOM 544 N N . SER A 1 67 ? 0.386 -1.498 -6.105 1.00 83.25 67 SER A N 1
ATOM 545 C CA . SER A 1 67 ? 0.969 -0.966 -4.880 1.00 83.25 67 SER A CA 1
ATOM 546 C C . SER A 1 67 ? 1.659 -2.066 -4.078 1.00 83.25 67 SER A C 1
ATOM 548 O O . SER A 1 67 ? 1.206 -3.211 -4.044 1.00 83.25 67 SER A O 1
ATOM 550 N N . CYS A 1 68 ? 2.757 -1.699 -3.426 1.00 86.75 68 CYS A N 1
ATOM 551 C CA . CYS A 1 68 ? 3.451 -2.510 -2.436 1.00 86.75 68 CYS A CA 1
ATOM 552 C C . CYS A 1 68 ? 3.033 -2.071 -1.033 1.00 86.75 68 CYS A C 1
ATOM 554 O O . CYS A 1 68 ? 2.978 -0.874 -0.753 1.00 86.75 68 CYS A O 1
ATOM 556 N N . TYR A 1 69 ? 2.786 -3.031 -0.150 1.00 88.56 69 TYR A N 1
ATOM 557 C CA . TYR A 1 69 ? 2.358 -2.807 1.225 1.00 88.56 69 TYR A CA 1
ATOM 558 C C . TYR A 1 69 ? 3.400 -3.372 2.180 1.00 88.56 69 TYR A C 1
ATOM 560 O O . TYR A 1 69 ? 3.787 -4.534 2.064 1.00 88.56 69 TYR A O 1
ATOM 568 N N . PHE A 1 70 ? 3.826 -2.555 3.135 1.00 88.19 70 PHE A N 1
ATOM 569 C CA . PHE A 1 70 ? 4.821 -2.902 4.142 1.00 88.19 70 PHE A CA 1
ATOM 570 C C . PHE A 1 70 ? 4.155 -2.919 5.498 1.00 88.19 70 PHE A C 1
ATOM 572 O O . PHE A 1 70 ? 3.700 -1.877 5.967 1.00 88.19 70 PHE A O 1
ATOM 579 N N . TYR A 1 71 ? 4.110 -4.083 6.131 1.00 87.25 71 TYR A N 1
ATOM 580 C CA . TYR A 1 71 ? 3.666 -4.190 7.508 1.00 87.25 71 TYR A CA 1
ATOM 581 C C . TYR A 1 71 ? 4.855 -3.982 8.441 1.00 87.25 71 TYR A C 1
ATOM 583 O O . TYR A 1 71 ? 5.796 -4.772 8.443 1.00 87.25 71 TYR A O 1
ATOM 591 N N . LEU A 1 72 ? 4.825 -2.903 9.220 1.00 82.44 72 LEU A N 1
ATOM 592 C CA . LEU A 1 72 ? 5.967 -2.498 10.028 1.00 82.44 72 LEU A CA 1
ATOM 593 C C . LEU A 1 72 ? 5.638 -2.634 11.519 1.00 82.44 72 LEU A C 1
ATOM 595 O O . LEU A 1 72 ? 4.735 -1.949 12.018 1.00 82.44 72 LEU A O 1
ATOM 599 N N . PRO A 1 73 ? 6.359 -3.502 12.254 1.00 74.06 73 PRO A N 1
ATOM 600 C CA . PRO A 1 73 ? 6.315 -3.512 13.706 1.00 74.06 73 PRO A CA 1
ATOM 601 C C . PRO A 1 73 ? 7.076 -2.302 14.264 1.00 74.06 73 PRO A C 1
ATOM 603 O O . PRO A 1 73 ? 7.956 -1.749 13.594 1.00 74.06 73 PRO A O 1
ATOM 606 N N . PRO A 1 74 ? 6.820 -1.908 15.522 1.00 63.28 74 PRO A N 1
ATOM 607 C CA . PRO A 1 74 ? 7.395 -0.686 16.073 1.00 63.28 74 PRO A CA 1
ATOM 608 C C . PRO A 1 74 ? 8.922 -0.820 16.196 1.00 63.28 74 PRO A C 1
ATOM 610 O O . PRO A 1 74 ? 9.652 0.122 15.916 1.00 63.28 74 PRO A O 1
ATOM 613 N N . LYS A 1 75 ? 9.404 -2.043 16.473 1.00 61.06 75 LYS A N 1
ATOM 614 C CA . LYS A 1 75 ? 10.816 -2.374 16.711 1.00 61.06 75 LYS A CA 1
ATOM 615 C C . LYS A 1 75 ? 11.720 -2.357 15.471 1.00 61.06 75 LYS A C 1
ATOM 617 O O . LYS A 1 75 ? 12.932 -2.295 15.636 1.00 61.06 75 LYS A O 1
ATOM 622 N N . GLN A 1 76 ? 11.191 -2.488 14.249 1.00 56.78 76 GLN A N 1
ATOM 623 C CA . GLN A 1 76 ? 12.053 -2.706 13.072 1.00 56.78 76 GLN A CA 1
ATOM 624 C C . GLN A 1 76 ? 12.715 -1.426 12.541 1.00 56.78 76 GLN A C 1
ATOM 626 O O . GLN A 1 76 ? 13.792 -1.511 11.956 1.00 56.78 76 GLN A O 1
ATOM 631 N N . ILE A 1 77 ? 12.132 -0.245 12.776 1.00 52.00 77 ILE A N 1
ATOM 632 C CA . ILE A 1 77 ? 12.721 1.025 12.310 1.00 52.00 77 ILE A CA 1
ATOM 633 C C . ILE A 1 77 ? 13.734 1.596 13.312 1.00 52.00 77 ILE A C 1
ATOM 635 O O . ILE A 1 77 ? 14.640 2.329 12.920 1.00 52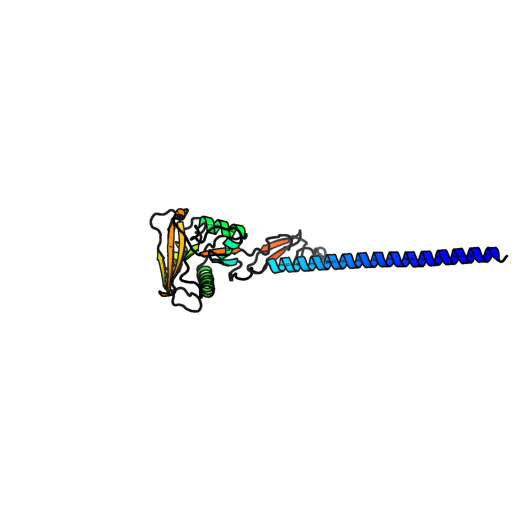.00 77 ILE A O 1
ATOM 639 N N . ASP A 1 78 ? 13.651 1.230 14.591 1.00 51.28 78 ASP A N 1
ATOM 640 C CA . ASP A 1 78 ? 14.480 1.838 15.643 1.00 51.28 78 ASP A CA 1
ATOM 641 C C . ASP A 1 78 ? 15.972 1.453 15.539 1.00 51.28 78 ASP A C 1
ATOM 643 O O . ASP A 1 78 ? 16.830 2.158 16.069 1.00 51.28 78 ASP A O 1
ATOM 647 N N . ASN A 1 79 ? 16.311 0.419 14.755 1.00 48.69 79 ASN A N 1
ATOM 648 C CA . ASN A 1 79 ? 17.699 0.128 14.367 1.00 48.69 79 ASN A CA 1
ATOM 649 C C . ASN A 1 79 ? 18.326 1.231 13.489 1.00 48.69 79 ASN A C 1
ATOM 651 O O . ASN A 1 79 ? 19.541 1.237 13.306 1.00 48.69 79 ASN A O 1
ATOM 655 N N . LEU A 1 80 ? 17.530 2.166 12.953 1.00 49.75 80 LEU A N 1
ATOM 656 C CA . LEU A 1 80 ? 18.026 3.297 12.168 1.00 49.75 80 LEU A CA 1
ATOM 657 C C . LEU A 1 80 ? 18.220 4.572 12.998 1.00 49.75 80 LEU A C 1
ATOM 659 O O . LEU A 1 80 ? 19.115 5.343 12.656 1.00 49.75 80 LEU A O 1
ATOM 663 N N . LYS A 1 81 ? 17.464 4.800 14.084 1.00 45.94 81 LYS A N 1
ATOM 664 C CA . LYS A 1 81 ? 17.675 5.898 15.057 1.00 45.94 81 LYS A CA 1
ATOM 665 C C . LYS A 1 81 ? 17.006 5.533 16.386 1.00 45.94 81 LYS A C 1
ATOM 667 O O . LYS A 1 81 ? 15.796 5.350 16.408 1.00 45.94 81 LYS A O 1
ATOM 672 N N . GLY A 1 82 ? 17.781 5.464 17.473 1.00 41.69 82 GLY A N 1
ATOM 673 C CA . GLY A 1 82 ? 17.364 5.009 18.809 1.00 41.69 82 GLY A CA 1
ATOM 674 C C . GLY A 1 82 ? 16.252 5.826 19.480 1.00 41.69 82 GLY A C 1
ATOM 675 O O . GLY A 1 82 ? 16.507 6.586 20.411 1.00 41.69 82 GLY A O 1
ATOM 676 N N . ILE A 1 83 ? 15.017 5.638 19.027 1.00 47.50 83 ILE A N 1
ATOM 677 C CA . ILE A 1 83 ? 13.787 6.163 19.622 1.00 47.50 83 ILE A CA 1
ATOM 678 C C . ILE A 1 83 ? 13.058 4.979 20.273 1.00 47.50 83 ILE A C 1
ATOM 680 O O . ILE A 1 83 ? 13.076 3.870 19.754 1.00 47.50 83 ILE A O 1
ATOM 684 N N . GLY A 1 84 ? 12.529 5.190 21.479 1.00 45.91 84 GLY A N 1
ATOM 685 C CA . GLY A 1 84 ? 12.095 4.128 22.389 1.00 45.91 84 GLY A CA 1
ATOM 686 C C . GLY A 1 84 ? 10.908 3.271 21.926 1.00 45.91 84 GLY A C 1
ATOM 687 O O . GLY A 1 84 ? 10.094 3.674 21.103 1.00 45.91 84 GLY A O 1
ATOM 688 N N . LEU A 1 85 ? 10.805 2.107 22.579 1.00 47.56 85 LEU A N 1
ATOM 689 C CA . LEU A 1 85 ? 9.839 0.999 22.455 1.00 47.56 85 LEU A CA 1
ATOM 690 C C . LEU A 1 85 ? 8.371 1.355 22.800 1.00 47.56 85 LEU A C 1
ATOM 692 O O . LEU A 1 85 ? 7.706 0.618 23.531 1.00 47.56 85 LEU A O 1
ATOM 696 N N . GLY A 1 86 ? 7.868 2.492 22.328 1.00 59.03 86 GLY A N 1
ATOM 697 C CA . GLY A 1 86 ? 6.512 2.966 22.599 1.00 59.03 86 GLY A CA 1
ATOM 698 C C . GLY A 1 86 ? 5.566 2.802 21.415 1.00 59.03 86 GLY A C 1
ATOM 699 O O . GLY A 1 86 ? 5.986 2.729 20.262 1.00 59.03 86 GLY A O 1
ATOM 700 N N . ASP A 1 87 ? 4.270 2.774 21.708 1.00 69.94 87 ASP A N 1
ATOM 701 C CA . ASP A 1 87 ? 3.238 2.924 20.690 1.00 69.94 87 ASP A CA 1
ATOM 702 C C . ASP A 1 87 ? 3.452 4.234 19.907 1.00 69.94 87 ASP A C 1
ATOM 704 O O . ASP A 1 87 ? 3.715 5.293 20.484 1.00 69.94 87 ASP A O 1
ATOM 708 N N . VAL A 1 88 ? 3.301 4.159 18.590 1.00 75.50 88 VAL A N 1
ATOM 709 C CA . VAL A 1 88 ? 3.616 5.221 17.635 1.00 75.50 88 VAL A CA 1
ATOM 710 C C . VAL A 1 88 ? 2.345 6.003 17.304 1.00 75.50 88 VAL A C 1
ATOM 712 O O . VAL A 1 88 ? 1.286 5.415 17.046 1.00 75.50 88 VAL A O 1
ATOM 715 N N . SER A 1 89 ? 2.439 7.336 17.318 1.00 80.88 89 SER A N 1
ATOM 716 C CA . SER A 1 89 ? 1.340 8.207 16.876 1.00 80.88 89 SER A CA 1
ATOM 717 C C . SER A 1 89 ? 1.131 8.111 15.362 1.00 80.88 89 SER A C 1
ATOM 719 O O . SER A 1 89 ? 2.049 7.783 14.614 1.00 80.88 89 SER A O 1
ATOM 721 N N . VAL A 1 90 ? -0.061 8.443 14.868 1.00 78.50 90 VAL A N 1
ATOM 722 C CA . VAL A 1 90 ? -0.352 8.400 13.421 1.00 78.50 90 VAL A CA 1
ATOM 723 C C . VAL A 1 90 ? 0.543 9.356 12.623 1.00 78.50 90 VAL A C 1
ATOM 725 O O . VAL A 1 90 ? 0.965 9.029 11.513 1.00 78.50 90 VAL A O 1
ATOM 728 N N . ASP A 1 91 ? 0.874 10.519 13.185 1.00 81.50 91 ASP A N 1
ATOM 729 C CA . ASP A 1 91 ? 1.784 11.488 12.561 1.00 81.50 91 ASP A CA 1
ATOM 730 C C . ASP A 1 91 ? 3.218 10.966 12.485 1.00 81.50 91 ASP A C 1
ATOM 732 O O . ASP A 1 91 ? 3.903 11.138 11.471 1.00 81.50 91 ASP A O 1
ATOM 736 N N . GLU A 1 92 ? 3.660 10.270 13.528 1.00 83.56 92 GLU A N 1
ATOM 737 C CA . GLU A 1 92 ? 4.961 9.620 13.536 1.00 83.56 92 GLU A CA 1
ATOM 738 C C . GLU A 1 92 ? 5.000 8.449 12.548 1.00 83.56 92 GLU A C 1
ATOM 740 O O . GLU A 1 92 ? 5.932 8.372 11.753 1.00 83.56 92 GLU A O 1
ATOM 745 N N . ALA A 1 93 ? 3.969 7.600 12.503 1.00 82.38 93 ALA A N 1
ATOM 746 C CA . ALA A 1 93 ? 3.849 6.525 11.515 1.00 82.38 93 ALA A CA 1
ATOM 747 C C . ALA A 1 93 ? 3.856 7.074 10.077 1.00 82.38 93 ALA A C 1
ATOM 749 O O . ALA A 1 93 ? 4.576 6.570 9.217 1.00 82.38 93 ALA A O 1
ATOM 750 N N . THR A 1 94 ? 3.130 8.170 9.832 1.00 83.62 94 THR A N 1
ATOM 751 C CA . THR A 1 94 ? 3.137 8.880 8.542 1.00 83.62 94 THR A CA 1
ATOM 752 C C . THR A 1 94 ? 4.542 9.362 8.188 1.00 83.62 94 THR A C 1
ATOM 754 O O . THR A 1 94 ? 5.009 9.173 7.065 1.00 83.62 94 THR A O 1
ATOM 757 N N . SER A 1 95 ? 5.237 9.966 9.152 1.00 84.38 95 SER A N 1
ATOM 758 C CA . SER A 1 95 ? 6.607 10.446 8.967 1.00 84.38 95 SER A CA 1
ATOM 759 C C . SER A 1 95 ? 7.573 9.291 8.692 1.00 84.38 95 SER A C 1
ATOM 761 O O . SER A 1 95 ? 8.404 9.398 7.794 1.00 84.38 95 SER A O 1
ATOM 763 N N . ARG A 1 96 ? 7.422 8.160 9.393 1.00 83.38 96 ARG A N 1
ATOM 764 C CA . ARG A 1 96 ? 8.215 6.939 9.192 1.00 83.38 96 ARG A CA 1
ATOM 765 C C . ARG A 1 96 ? 7.995 6.337 7.797 1.00 83.38 96 ARG A C 1
ATOM 767 O O . ARG A 1 96 ? 8.980 6.023 7.138 1.00 83.38 96 ARG A O 1
ATOM 774 N N . CYS A 1 97 ? 6.758 6.265 7.295 1.00 83.06 97 CYS A N 1
ATOM 775 C CA . CYS A 1 97 ? 6.498 5.829 5.915 1.00 83.06 97 CYS A CA 1
ATOM 776 C C . CYS A 1 97 ? 7.166 6.747 4.879 1.00 83.06 97 CYS A C 1
ATOM 778 O O . CYS A 1 97 ? 7.756 6.268 3.911 1.00 83.06 97 CYS A O 1
ATOM 780 N N . ARG A 1 98 ? 7.156 8.067 5.106 1.00 83.94 98 ARG A N 1
ATOM 781 C CA . ARG A 1 98 ? 7.801 9.024 4.191 1.00 83.94 98 ARG A CA 1
ATOM 782 C C . ARG A 1 98 ? 9.319 8.860 4.116 1.00 83.94 98 ARG A C 1
ATOM 784 O O . ARG A 1 98 ? 9.889 9.118 3.061 1.00 83.94 98 ARG A O 1
ATOM 791 N N . LEU A 1 99 ? 9.976 8.404 5.188 1.00 79.75 99 LEU A N 1
ATOM 792 C CA . LEU A 1 99 ? 11.425 8.142 5.178 1.00 79.75 99 LEU A CA 1
ATOM 793 C C . LEU A 1 99 ? 11.826 7.046 4.181 1.00 79.75 99 LEU A C 1
ATOM 795 O O . LEU A 1 99 ? 12.951 7.060 3.692 1.00 79.75 99 LEU A O 1
ATOM 799 N N . ILE A 1 100 ? 10.909 6.130 3.866 1.00 75.12 100 ILE A N 1
ATOM 800 C CA . ILE A 1 100 ? 11.104 5.054 2.886 1.00 75.12 100 ILE A CA 1
ATOM 801 C C . ILE A 1 100 ? 10.367 5.335 1.566 1.00 75.12 100 ILE A C 1
ATOM 803 O O . ILE A 1 100 ? 10.048 4.410 0.827 1.00 75.12 100 ILE A O 1
ATOM 807 N N . ASN A 1 101 ? 10.083 6.610 1.268 1.00 77.25 101 ASN A N 1
ATOM 808 C CA . ASN A 1 101 ? 9.375 7.053 0.061 1.00 77.25 101 ASN A CA 1
ATOM 809 C C . ASN A 1 101 ? 7.997 6.382 -0.135 1.00 77.25 101 ASN A C 1
ATOM 811 O O . ASN A 1 101 ? 7.570 6.108 -1.256 1.00 77.25 101 ASN A O 1
ATOM 815 N N . CYS A 1 102 ? 7.314 6.098 0.975 1.00 83.38 102 CYS A N 1
ATOM 816 C CA . CYS A 1 102 ? 5.979 5.514 1.015 1.00 83.38 102 CYS A CA 1
ATOM 817 C C . CYS A 1 102 ? 4.985 6.477 1.678 1.00 83.38 102 CYS A C 1
ATOM 819 O O . CYS A 1 102 ? 5.355 7.433 2.365 1.00 83.38 102 CYS A O 1
ATOM 821 N N . GLU A 1 103 ? 3.702 6.171 1.543 1.00 86.94 103 GLU A N 1
ATOM 822 C CA . GLU A 1 103 ? 2.614 6.844 2.250 1.00 86.94 103 GLU A CA 1
ATOM 823 C C . GLU A 1 103 ? 2.054 5.917 3.333 1.00 86.94 103 GLU A C 1
ATOM 825 O O . GLU A 1 103 ? 2.165 4.696 3.230 1.00 86.94 103 GLU A O 1
ATOM 830 N N . LEU A 1 104 ? 1.481 6.470 4.404 1.00 85.81 104 LEU A N 1
ATOM 831 C CA . LEU A 1 104 ? 0.727 5.646 5.351 1.00 85.81 104 LEU A CA 1
ATOM 832 C C . LEU A 1 104 ? -0.489 5.085 4.612 1.00 85.81 104 LEU A C 1
ATOM 834 O O . LEU A 1 104 ? -1.168 5.841 3.920 1.00 85.81 104 LEU A O 1
ATOM 838 N N . TRP A 1 105 ? -0.742 3.783 4.746 1.00 87.94 105 TRP A N 1
ATOM 839 C CA . TRP A 1 105 ? -1.792 3.106 3.998 1.00 87.94 105 TRP A CA 1
ATOM 840 C C . TRP A 1 105 ? -3.129 3.824 4.158 1.00 87.94 105 TRP A C 1
ATOM 842 O O . TRP A 1 105 ? -3.576 4.124 5.269 1.00 87.94 105 TRP A O 1
ATOM 852 N N . ASP A 1 106 ? -3.736 4.094 3.011 1.00 82.31 106 ASP A N 1
ATOM 853 C CA . ASP A 1 106 ? -5.090 4.562 2.831 1.00 82.31 106 ASP A CA 1
ATOM 854 C C . ASP A 1 106 ? -5.911 3.467 2.134 1.00 82.31 106 ASP A C 1
ATOM 856 O O . ASP A 1 106 ? -5.512 2.902 1.115 1.00 82.31 106 ASP A O 1
ATOM 860 N N . ILE A 1 107 ? -7.064 3.121 2.705 1.00 80.25 107 ILE A N 1
ATOM 861 C CA . ILE A 1 107 ? -7.919 2.067 2.148 1.00 80.25 107 ILE A CA 1
ATOM 862 C C . ILE A 1 107 ? -8.716 2.657 0.979 1.00 80.25 107 ILE A C 1
ATOM 864 O O . ILE A 1 107 ? -9.635 3.439 1.209 1.00 80.25 107 ILE A O 1
ATOM 868 N N . GLU A 1 108 ? -8.416 2.280 -0.266 1.00 77.38 108 GLU A N 1
ATOM 869 C CA . GLU A 1 108 ? -9.148 2.776 -1.441 1.00 77.38 108 GLU A CA 1
ATOM 870 C C . GLU A 1 108 ? -10.349 1.877 -1.790 1.00 77.38 108 GLU A C 1
ATOM 872 O O . GLU A 1 108 ? -11.394 2.365 -2.232 1.00 77.38 108 GLU A O 1
ATOM 877 N N . THR A 1 109 ? -10.231 0.556 -1.587 1.00 76.62 109 THR A N 1
ATOM 878 C CA . THR A 1 109 ? -11.280 -0.423 -1.940 1.00 76.62 109 THR A CA 1
ATOM 879 C C . THR A 1 109 ? -11.467 -1.519 -0.885 1.00 76.62 109 THR A C 1
ATOM 881 O O . THR A 1 109 ? -10.548 -1.829 -0.133 1.00 76.62 109 THR A O 1
ATOM 884 N N . VAL A 1 110 ? -12.648 -2.153 -0.856 1.00 74.38 110 VAL A N 1
ATOM 885 C CA . VAL A 1 110 ? -12.928 -3.308 0.028 1.00 74.38 110 VAL A CA 1
ATOM 886 C C . VAL A 1 110 ? -12.012 -4.490 -0.305 1.00 74.38 110 VAL A C 1
ATOM 888 O O . VAL A 1 110 ? -11.430 -5.091 0.585 1.00 74.38 110 VAL A O 1
ATOM 891 N N . ASN A 1 111 ? -11.790 -4.764 -1.593 1.00 78.38 111 ASN A N 1
ATOM 892 C CA . ASN A 1 111 ? -10.914 -5.861 -2.010 1.00 78.38 111 ASN A CA 1
ATOM 893 C C . ASN A 1 111 ? -9.449 -5.625 -1.595 1.00 78.38 111 ASN A C 1
ATOM 895 O O . ASN A 1 111 ? -8.754 -6.567 -1.225 1.00 78.38 111 ASN A O 1
ATOM 899 N N . GLU A 1 112 ? -8.976 -4.373 -1.647 1.00 82.56 112 GLU A N 1
ATOM 900 C CA . GLU A 1 112 ? -7.659 -3.999 -1.113 1.00 82.56 112 GLU A CA 1
ATOM 901 C C . GLU A 1 112 ? -7.597 -4.235 0.394 1.00 82.56 112 GLU A C 1
ATOM 903 O O . GLU A 1 112 ? -6.632 -4.814 0.879 1.00 82.56 112 GLU A O 1
ATOM 908 N N . PHE A 1 113 ? -8.628 -3.813 1.126 1.00 83.25 113 PHE A N 1
ATOM 909 C CA . PHE A 1 113 ? -8.721 -4.022 2.565 1.00 83.25 113 PHE A CA 1
ATOM 910 C C . PHE A 1 113 ? -8.633 -5.505 2.939 1.00 83.25 113 PHE A C 1
ATOM 912 O O . PHE A 1 113 ? -7.758 -5.879 3.720 1.00 83.25 113 PHE A O 1
ATOM 919 N N . ASP A 1 114 ? -9.471 -6.348 2.334 1.00 81.19 114 ASP A N 1
ATOM 920 C CA . ASP A 1 114 ? -9.490 -7.794 2.580 1.00 81.19 114 ASP A CA 1
ATOM 921 C C . ASP A 1 114 ? -8.142 -8.442 2.239 1.00 81.19 114 ASP A C 1
ATOM 923 O O . ASP A 1 114 ? -7.585 -9.229 3.013 1.00 81.19 114 ASP A O 1
ATOM 927 N N . TYR A 1 115 ? -7.561 -8.067 1.097 1.00 84.75 115 TYR A N 1
ATOM 928 C CA . TYR A 1 115 ? -6.266 -8.588 0.683 1.00 84.75 115 TYR A CA 1
ATOM 929 C C . TYR A 1 115 ? -5.151 -8.185 1.653 1.00 84.75 115 TYR A C 1
ATOM 931 O O . TYR A 1 115 ? -4.400 -9.036 2.127 1.00 84.75 115 TYR A O 1
ATOM 939 N N . VAL A 1 116 ? -5.034 -6.901 1.985 1.00 85.69 116 VAL A N 1
ATOM 940 C CA . VAL A 1 116 ? -3.956 -6.414 2.854 1.00 85.69 116 VAL A CA 1
ATOM 941 C C . VAL A 1 116 ? -4.105 -6.994 4.260 1.00 85.69 116 VAL A C 1
ATOM 943 O O . VAL A 1 116 ? -3.115 -7.443 4.839 1.00 85.69 116 VAL A O 1
ATOM 946 N N . LEU A 1 117 ? -5.326 -7.073 4.799 1.00 84.75 117 LEU A N 1
ATOM 947 C CA . LEU A 1 117 ? -5.557 -7.682 6.108 1.00 84.75 117 LEU A CA 1
ATOM 948 C C . LEU A 1 117 ? -5.250 -9.177 6.142 1.00 84.75 117 LEU A C 1
ATOM 950 O O . LEU A 1 117 ? -4.651 -9.635 7.116 1.00 84.75 117 LEU A O 1
ATOM 954 N N . SER A 1 118 ? -5.615 -9.938 5.107 1.00 83.56 118 SER A N 1
ATOM 955 C CA . SER A 1 118 ? -5.286 -11.369 5.050 1.00 83.56 118 SER A CA 1
ATOM 956 C C . SER A 1 118 ? -3.772 -11.604 5.082 1.00 83.56 118 SER A C 1
ATOM 958 O O . SER A 1 118 ? -3.287 -12.457 5.824 1.00 83.56 118 SER A O 1
ATOM 960 N N . ARG A 1 119 ? -3.008 -10.769 4.377 1.00 86.38 119 ARG A N 1
ATOM 961 C CA . ARG A 1 119 ? -1.542 -10.811 4.363 1.00 86.38 119 ARG A CA 1
ATOM 962 C C . ARG A 1 119 ? -0.899 -10.395 5.681 1.00 86.38 119 ARG A C 1
ATOM 964 O O . ARG A 1 119 ? 0.006 -11.068 6.175 1.00 86.38 119 ARG A O 1
ATOM 971 N N . VAL A 1 120 ? -1.398 -9.329 6.297 1.00 84.19 120 VAL A N 1
ATOM 972 C CA . VAL A 1 120 ? -0.948 -8.903 7.630 1.00 84.19 120 VAL A CA 1
ATOM 973 C C . VAL A 1 120 ? -1.237 -9.985 8.669 1.00 84.19 120 VAL A C 1
ATOM 975 O O . VAL A 1 120 ? -0.424 -10.247 9.556 1.00 84.19 120 VAL A O 1
ATOM 978 N N . TYR A 1 121 ? -2.376 -10.660 8.558 1.00 80.81 121 TYR A N 1
ATOM 979 C CA . TYR A 1 121 ? -2.715 -11.773 9.430 1.00 80.81 121 TYR A CA 1
ATOM 980 C C . TYR A 1 121 ? -1.726 -12.940 9.309 1.00 80.81 121 TYR A C 1
ATOM 982 O O . TYR A 1 121 ? -1.256 -1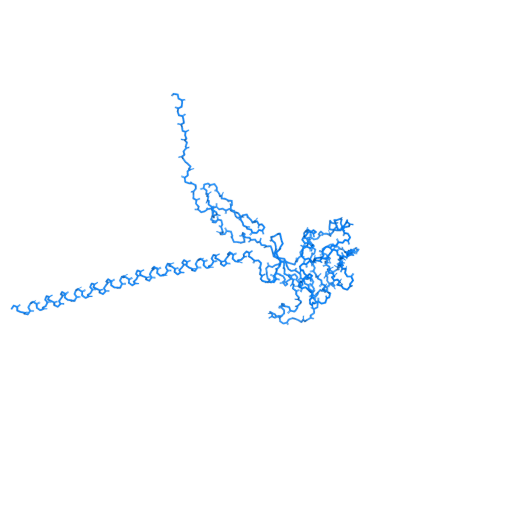3.453 10.326 1.00 80.81 121 TYR A O 1
ATOM 990 N N . GLU A 1 122 ? -1.369 -13.328 8.081 1.00 80.19 122 GLU A N 1
ATOM 991 C CA . GLU A 1 122 ? -0.362 -14.363 7.816 1.00 80.19 122 GLU A CA 1
ATOM 992 C C . GLU A 1 122 ? 0.999 -14.006 8.432 1.00 80.19 122 GLU A C 1
ATOM 994 O O . GLU A 1 122 ? 1.596 -14.831 9.123 1.00 80.19 122 GLU A O 1
ATOM 999 N N . GLN A 1 123 ? 1.461 -12.763 8.265 1.00 76.38 123 GLN A N 1
ATOM 1000 C CA . GLN A 1 123 ? 2.733 -12.311 8.843 1.00 76.38 123 GLN A CA 1
ATOM 1001 C C . GLN A 1 123 ? 2.705 -12.208 10.371 1.00 76.38 123 GLN A C 1
ATOM 1003 O O . GLN A 1 123 ? 3.716 -12.429 11.036 1.00 76.38 123 GLN A O 1
ATOM 1008 N N . THR A 1 124 ? 1.553 -11.886 10.954 1.00 73.56 124 THR A N 1
ATOM 1009 C CA . THR A 1 124 ? 1.431 -11.700 12.403 1.00 73.56 124 THR A CA 1
ATOM 1010 C C . THR A 1 124 ? 1.186 -12.995 13.153 1.00 73.56 124 THR A C 1
ATOM 1012 O O . THR A 1 124 ? 1.028 -12.926 14.368 1.00 73.56 124 THR A O 1
ATOM 1015 N N . GLN A 1 125 ? 1.150 -14.177 12.519 1.00 66.94 125 GLN A N 1
ATOM 1016 C CA . GLN A 1 125 ? 0.826 -15.444 13.199 1.00 66.94 125 GLN A CA 1
ATOM 1017 C C . GLN A 1 125 ? 1.638 -15.681 14.488 1.00 66.94 125 GLN A C 1
ATOM 1019 O O . GLN A 1 125 ? 1.079 -16.193 15.457 1.00 66.94 125 GLN A O 1
ATOM 1024 N N . SER A 1 126 ? 2.877 -15.189 14.565 1.00 58.75 126 SER A N 1
ATOM 1025 C CA . SER A 1 126 ? 3.759 -15.264 15.740 1.00 58.75 126 SER A CA 1
ATOM 1026 C C . SER A 1 126 ? 3.631 -14.113 16.758 1.00 58.75 126 SER A C 1
ATOM 1028 O O . SER A 1 126 ? 4.140 -14.232 17.872 1.00 58.75 126 SER A O 1
ATOM 1030 N N . PHE A 1 127 ? 2.941 -13.014 16.434 1.00 58.00 127 PHE A N 1
ATOM 1031 C CA . PHE A 1 127 ? 2.885 -11.792 17.246 1.00 58.00 127 PHE A CA 1
ATOM 1032 C C . PHE A 1 127 ? 1.443 -11.427 17.631 1.00 58.00 127 PHE A C 1
ATOM 1034 O O . PHE A 1 127 ? 0.697 -10.927 16.800 1.00 58.00 127 PHE A O 1
ATOM 1041 N N . GLY A 1 128 ? 1.064 -11.649 18.898 1.00 65.88 128 GLY A N 1
ATOM 1042 C CA . GLY A 1 128 ? -0.073 -11.016 19.600 1.00 65.88 128 GLY A CA 1
ATOM 1043 C C . GLY A 1 128 ? -1.379 -10.742 18.821 1.00 65.88 128 GLY A C 1
ATOM 1044 O O . GLY A 1 128 ? -1.732 -11.433 17.866 1.00 65.88 128 GLY A O 1
ATOM 1045 N N . SER A 1 129 ? -2.145 -9.750 19.292 1.00 70.38 129 SER A N 1
ATOM 1046 C CA . SER A 1 129 ? -3.280 -9.143 18.573 1.00 70.38 129 SER A CA 1
ATOM 1047 C C . SER A 1 129 ? -2.847 -7.744 18.118 1.00 70.38 129 SER A C 1
ATOM 1049 O O . SER A 1 129 ? -2.692 -6.870 18.975 1.00 70.38 129 SER A O 1
ATOM 1051 N N . PRO A 1 130 ? -2.545 -7.529 16.826 1.00 74.38 130 PRO A N 1
ATOM 1052 C CA . PRO A 1 130 ? -1.986 -6.267 16.364 1.00 74.38 130 PRO A CA 1
ATOM 1053 C C . PRO A 1 130 ? -3.038 -5.151 16.356 1.00 74.38 130 PRO A C 1
ATOM 1055 O O . PRO A 1 130 ? -4.181 -5.355 15.942 1.00 74.38 130 PRO A O 1
ATOM 1058 N N . ARG A 1 131 ? -2.601 -3.960 16.784 1.00 75.31 131 ARG A N 1
ATOM 1059 C CA . ARG A 1 131 ? -3.314 -2.686 16.632 1.00 75.31 131 ARG A CA 1
ATOM 1060 C C . ARG A 1 131 ? -2.621 -1.872 15.554 1.00 75.31 131 ARG A C 1
ATOM 1062 O O . ARG A 1 131 ? -1.446 -1.527 15.723 1.00 75.31 131 ARG A O 1
ATOM 1069 N N . ILE A 1 132 ? -3.314 -1.621 14.452 1.00 79.81 132 ILE A N 1
ATOM 1070 C CA . ILE A 1 132 ? -2.740 -1.048 13.236 1.00 79.81 132 ILE A CA 1
ATOM 1071 C C . ILE A 1 132 ? -3.328 0.340 13.006 1.00 79.81 132 ILE A C 1
ATOM 1073 O O . ILE A 1 132 ? -4.546 0.483 12.906 1.00 79.81 132 ILE A O 1
ATOM 1077 N N . ALA A 1 133 ? -2.474 1.358 12.901 1.00 74.44 133 ALA A N 1
ATOM 1078 C CA . ALA A 1 133 ? -2.905 2.681 12.462 1.00 74.44 133 ALA A CA 1
ATOM 1079 C C . ALA A 1 133 ? -2.994 2.764 10.937 1.00 74.44 133 ALA A C 1
ATOM 1081 O O . ALA A 1 133 ? -2.073 2.357 10.223 1.00 74.44 133 ALA A O 1
ATOM 1082 N N . VAL A 1 134 ? -4.085 3.362 10.463 1.00 75.69 134 VAL A N 1
ATOM 1083 C CA . VAL A 1 134 ? -4.362 3.622 9.049 1.00 75.69 134 VAL A CA 1
ATOM 1084 C C . VAL A 1 134 ? -4.781 5.086 8.889 1.00 75.69 134 VAL A C 1
ATOM 1086 O O . VAL A 1 134 ? -5.455 5.658 9.757 1.00 75.69 134 VAL A O 1
ATOM 1089 N N . SER A 1 135 ? -4.351 5.730 7.801 1.00 68.12 135 SER A N 1
ATOM 1090 C CA . SER A 1 135 ? -4.734 7.118 7.524 1.00 68.12 135 SER A CA 1
ATOM 1091 C C . SER A 1 135 ? -6.139 7.189 6.930 1.00 68.12 135 SER A C 1
ATOM 1093 O O . SER A 1 135 ? -6.534 6.333 6.140 1.00 68.12 135 SER A O 1
ATOM 1095 N N . PHE A 1 136 ? -6.880 8.258 7.239 1.00 62.34 136 PHE A N 1
ATOM 1096 C CA . PHE A 1 136 ? -8.066 8.600 6.456 1.00 62.34 136 PHE A CA 1
ATOM 1097 C C . PHE A 1 136 ? -7.678 9.214 5.112 1.00 62.34 136 PHE A C 1
ATOM 1099 O O . PHE A 1 136 ? -6.753 10.023 5.013 1.00 62.34 136 PHE A O 1
ATOM 1106 N N . ILE A 1 137 ? -8.456 8.856 4.094 1.00 50.53 137 ILE A N 1
ATOM 1107 C CA . ILE A 1 137 ? -8.420 9.408 2.741 1.00 50.53 137 ILE A CA 1
ATOM 1108 C C . ILE A 1 137 ? -8.797 10.890 2.813 1.00 50.53 137 ILE A C 1
ATOM 1110 O O . ILE A 1 137 ? -9.955 11.164 3.090 1.00 50.53 137 ILE A O 1
ATOM 1114 N N . ASN A 1 138 ? -7.898 11.841 2.532 1.00 49.38 138 ASN A N 1
ATOM 1115 C CA . ASN A 1 138 ? -8.229 13.229 2.136 1.00 49.38 138 ASN A CA 1
ATOM 1116 C C . ASN A 1 138 ? -9.479 13.870 2.809 1.00 49.38 138 ASN A C 1
ATOM 1118 O O . ASN A 1 138 ? -10.307 14.478 2.128 1.00 49.38 138 ASN A O 1
ATOM 1122 N N . GLY A 1 139 ? -9.682 13.682 4.120 1.00 47.50 139 GLY A N 1
ATOM 1123 C CA . GLY A 1 139 ? -10.865 14.170 4.849 1.00 47.50 139 GLY A CA 1
ATOM 1124 C C . GLY A 1 139 ? -12.229 13.573 4.441 1.00 47.50 139 GLY A C 1
ATOM 1125 O O . GLY A 1 139 ? -13.264 14.067 4.887 1.00 47.50 139 GLY A O 1
ATOM 1126 N N . LYS A 1 140 ? -12.284 12.524 3.613 1.00 55.28 140 LYS A N 1
ATOM 1127 C CA . LYS A 1 140 ? -13.513 11.791 3.288 1.00 55.28 140 LYS A CA 1
ATOM 1128 C C . LYS A 1 140 ? -13.726 10.678 4.311 1.00 55.28 140 LYS A C 1
ATOM 1130 O O . LYS A 1 140 ? -13.024 9.670 4.314 1.00 55.28 140 LYS A O 1
ATOM 1135 N N . ARG A 1 141 ? -14.724 10.877 5.178 1.00 55.19 141 ARG A N 1
ATOM 1136 C CA . ARG A 1 141 ? -15.238 9.860 6.108 1.00 55.19 141 ARG A CA 1
ATOM 1137 C C . ARG A 1 141 ? -15.548 8.563 5.353 1.00 55.19 141 ARG A C 1
ATOM 1139 O O . ARG A 1 141 ? -16.049 8.611 4.228 1.00 55.19 141 ARG A O 1
ATOM 1146 N N . LEU A 1 142 ? -15.331 7.421 6.003 1.00 56.12 142 LEU A N 1
ATOM 1147 C CA . LEU A 1 142 ? -15.566 6.057 5.500 1.00 56.12 142 LEU A CA 1
ATOM 1148 C C . LEU A 1 142 ? -17.041 5.733 5.194 1.00 56.12 142 LEU A C 1
ATOM 1150 O O . LEU A 1 142 ? -17.397 4.566 5.126 1.00 56.12 142 LEU A O 1
ATOM 1154 N N . LEU A 1 143 ? -17.915 6.717 4.971 1.00 53.56 143 LEU A N 1
ATOM 1155 C CA . LEU A 1 143 ? -19.340 6.520 4.681 1.00 53.56 143 LEU A CA 1
ATOM 1156 C C . LEU A 1 143 ? -19.573 5.528 3.528 1.00 53.56 143 LEU A C 1
ATOM 1158 O O . LEU A 1 143 ? -20.446 4.672 3.630 1.00 53.56 143 LEU A O 1
ATOM 1162 N N . ASN A 1 144 ? -18.732 5.563 2.488 1.00 54.06 144 ASN A N 1
ATOM 1163 C CA . ASN A 1 144 ? -18.802 4.607 1.376 1.00 54.06 144 ASN A CA 1
ATOM 1164 C C . ASN A 1 144 ? -18.307 3.201 1.750 1.00 54.06 144 ASN A C 1
ATOM 1166 O O . ASN A 1 144 ? -18.807 2.218 1.216 1.00 54.06 144 ASN A O 1
ATOM 1170 N N . LEU A 1 145 ? -17.333 3.086 2.654 1.00 57.72 145 LEU A N 1
ATOM 1171 C CA . LEU A 1 145 ? -16.853 1.796 3.152 1.00 57.72 145 LEU A CA 1
ATOM 1172 C C . LEU A 1 145 ? -17.853 1.207 4.147 1.00 57.72 145 LEU A C 1
ATOM 1174 O O . LEU A 1 145 ? -18.146 0.032 4.056 1.00 57.72 145 LEU A O 1
ATOM 1178 N N . GLN A 1 146 ? -18.477 2.011 5.007 1.00 56.16 146 GLN A N 1
ATOM 1179 C CA . GLN A 1 146 ? -19.559 1.578 5.889 1.00 56.16 146 GLN A CA 1
ATOM 1180 C C . GLN A 1 146 ? -20.815 1.161 5.106 1.00 56.16 146 GLN A C 1
ATOM 1182 O O . GLN A 1 146 ? -21.430 0.166 5.467 1.00 56.16 146 GLN A O 1
ATOM 1187 N N . GLN A 1 147 ? -21.187 1.858 4.024 1.00 57.59 147 GLN A N 1
ATOM 1188 C CA . GLN A 1 147 ? -22.286 1.421 3.148 1.00 57.59 147 GLN A CA 1
ATOM 1189 C C . GLN A 1 147 ? -21.970 0.102 2.435 1.00 57.59 147 GLN A C 1
ATOM 1191 O O . GLN A 1 147 ? -22.830 -0.766 2.368 1.00 57.59 147 GLN A O 1
ATOM 1196 N N . ARG A 1 148 ? -20.738 -0.075 1.942 1.00 54.72 148 ARG A N 1
ATOM 1197 C CA . ARG A 1 148 ? -20.334 -1.302 1.232 1.00 54.72 148 ARG A CA 1
ATOM 1198 C C . ARG A 1 148 ? -20.028 -2.475 2.172 1.00 54.72 148 ARG A C 1
ATOM 1200 O O . ARG A 1 148 ? -20.273 -3.614 1.804 1.00 54.72 148 ARG A O 1
ATOM 1207 N N . MET A 1 149 ? -19.540 -2.209 3.383 1.00 55.84 149 MET A N 1
ATOM 1208 C CA . MET A 1 149 ? -19.296 -3.212 4.431 1.00 55.84 149 MET A CA 1
ATOM 1209 C C . MET A 1 149 ? -20.544 -3.494 5.273 1.00 55.84 149 MET A C 1
ATOM 1211 O O . MET A 1 149 ? -20.634 -4.550 5.878 1.00 55.84 149 MET A O 1
ATOM 1215 N N . GLY A 1 150 ? -21.535 -2.600 5.306 1.00 48.25 150 GLY A N 1
ATOM 1216 C CA . GLY A 1 150 ? -22.815 -2.840 5.981 1.00 48.25 150 GLY A CA 1
ATOM 1217 C C . GLY A 1 150 ? -23.579 -4.039 5.407 1.00 48.25 150 GLY A C 1
ATOM 1218 O O . GLY A 1 150 ? -24.350 -4.671 6.125 1.00 48.25 150 GLY A O 1
ATOM 1219 N N . GLU A 1 151 ? -23.312 -4.394 4.148 1.00 50.78 151 GLU A N 1
ATOM 1220 C CA . GLU A 1 151 ? -23.809 -5.615 3.503 1.00 50.78 151 GLU A CA 1
ATOM 1221 C C . GLU A 1 151 ? -22.927 -6.850 3.792 1.00 50.78 151 GLU A C 1
ATOM 1223 O O . GLU A 1 151 ? -23.406 -7.980 3.716 1.00 50.78 151 GLU A O 1
ATOM 1228 N N . GLN A 1 152 ? -21.659 -6.663 4.180 1.00 53.41 152 GLN A N 1
ATOM 1229 C CA . GLN A 1 152 ? -20.696 -7.728 4.484 1.00 53.41 152 GLN A CA 1
ATOM 1230 C C . GLN A 1 152 ? -20.369 -7.766 5.986 1.00 53.41 152 GLN A C 1
ATOM 1232 O O . GLN A 1 152 ? -19.439 -7.128 6.471 1.00 53.41 152 GLN A O 1
ATOM 1237 N N . GLN A 1 153 ? -21.121 -8.568 6.745 1.00 58.62 153 GLN A N 1
ATOM 1238 C CA . GLN A 1 153 ? -20.882 -8.774 8.186 1.00 58.62 153 GLN A CA 1
ATOM 1239 C C . GLN A 1 153 ? -19.616 -9.595 8.495 1.00 58.62 153 GLN A C 1
ATOM 1241 O O . GLN A 1 153 ? -19.146 -9.620 9.637 1.00 58.62 153 GLN A O 1
ATOM 1246 N N . PHE A 1 154 ? -19.065 -10.257 7.478 1.00 52.12 154 PHE A N 1
ATOM 1247 C CA . PHE A 1 154 ? -17.901 -11.125 7.572 1.00 52.12 154 PHE A CA 1
ATOM 1248 C C . PHE A 1 154 ? -16.865 -10.703 6.542 1.00 52.12 154 PHE A C 1
ATOM 1250 O O . PHE A 1 154 ? -17.204 -10.462 5.383 1.00 52.12 154 PHE A O 1
ATOM 1257 N N . ILE A 1 155 ? -15.608 -10.653 6.971 1.00 59.62 155 ILE A N 1
ATOM 1258 C CA . ILE A 1 155 ? -14.463 -10.454 6.085 1.00 59.62 155 ILE A CA 1
ATOM 1259 C C . ILE A 1 155 ? -13.606 -11.714 6.063 1.00 59.62 155 ILE A C 1
ATOM 1261 O O . ILE A 1 155 ? -13.471 -12.425 7.065 1.00 59.62 155 ILE A O 1
ATOM 1265 N N . SER A 1 156 ? -13.023 -11.987 4.900 1.00 52.78 156 SER A N 1
ATOM 1266 C CA . SER A 1 156 ? -12.117 -13.120 4.726 1.00 52.78 156 SER A CA 1
ATOM 1267 C C . SER A 1 156 ? -10.721 -12.682 5.148 1.00 52.78 156 SER A C 1
ATOM 1269 O O . SER A 1 156 ? -10.065 -11.912 4.451 1.00 52.78 156 SER A O 1
ATOM 1271 N N . VAL A 1 157 ? -10.268 -13.141 6.313 1.00 58.03 157 VAL A N 1
ATOM 1272 C CA . VAL A 1 157 ? -8.911 -12.871 6.800 1.00 58.03 157 VAL A CA 1
ATOM 1273 C C . VAL A 1 157 ? -8.129 -14.180 6.720 1.00 58.03 157 VAL A C 1
ATOM 1275 O O . VAL A 1 157 ? -8.375 -15.124 7.473 1.00 58.03 157 VAL A O 1
ATOM 1278 N N . GLY A 1 158 ? -7.210 -14.249 5.756 1.00 57.75 158 GLY A N 1
ATOM 1279 C CA . GLY A 1 158 ? -6.488 -15.471 5.390 1.00 57.75 158 GLY A CA 1
ATOM 1280 C C . GLY A 1 158 ? -7.399 -16.478 4.677 1.00 57.75 158 GLY A C 1
ATOM 1281 O O . GLY A 1 158 ? -8.314 -16.096 3.956 1.00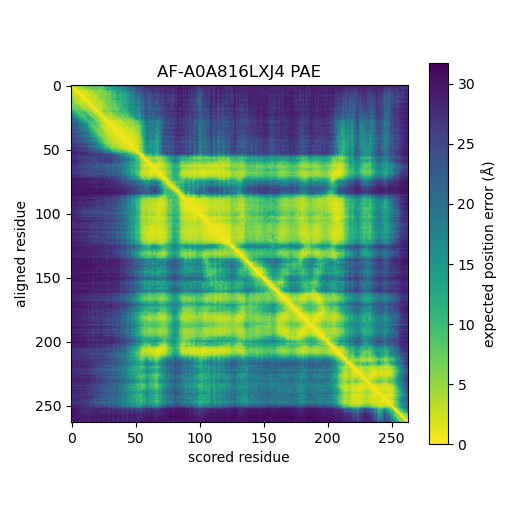 57.75 158 GLY A O 1
ATOM 1282 N N . ASN A 1 159 ? -7.188 -17.773 4.928 1.00 54.50 159 ASN A N 1
ATOM 1283 C CA . ASN A 1 159 ? -8.033 -18.859 4.401 1.00 54.50 159 ASN A CA 1
ATOM 1284 C C . ASN A 1 159 ? -9.328 -19.077 5.211 1.00 54.50 159 ASN A C 1
ATOM 1286 O O . ASN A 1 159 ? -9.962 -20.125 5.087 1.00 54.50 159 ASN A O 1
ATOM 1290 N N . THR A 1 160 ? -9.695 -18.141 6.091 1.00 52.94 160 THR A N 1
ATOM 1291 C CA . THR A 1 160 ? -10.860 -18.275 6.975 1.00 52.94 160 THR A CA 1
ATOM 1292 C C . THR A 1 160 ? -11.853 -17.143 6.746 1.00 52.94 160 THR A C 1
ATOM 1294 O O . THR A 1 160 ? -11.504 -15.971 6.883 1.00 52.94 160 THR A O 1
ATOM 1297 N N . ASN A 1 161 ? -13.107 -17.496 6.465 1.00 58.94 161 ASN A N 1
ATOM 1298 C CA . ASN A 1 161 ? -14.212 -16.550 6.261 1.00 58.94 161 ASN A CA 1
ATOM 1299 C C . ASN A 1 161 ? -14.917 -16.174 7.581 1.00 58.94 161 ASN A C 1
ATOM 1301 O O . ASN A 1 161 ? -16.089 -15.809 7.585 1.00 58.94 161 ASN A O 1
ATOM 1305 N N . ASP A 1 162 ? -14.217 -16.279 8.713 1.00 65.00 162 ASP A N 1
ATOM 1306 C CA . ASP A 1 162 ? -14.845 -16.339 10.041 1.00 65.00 162 ASP A CA 1
ATOM 1307 C C . ASP A 1 162 ? -14.659 -15.067 10.882 1.00 65.00 162 ASP A C 1
ATOM 1309 O O . ASP A 1 162 ? -14.968 -15.072 12.076 1.00 65.00 162 ASP A O 1
ATOM 1313 N N . TYR A 1 163 ? -14.124 -13.981 10.314 1.00 67.62 163 TYR A N 1
ATOM 1314 C CA . TYR A 1 163 ? -13.902 -12.758 11.082 1.00 67.62 163 TYR A CA 1
ATOM 1315 C C . TYR A 1 163 ? -15.124 -11.851 11.036 1.00 67.62 163 TYR A C 1
ATOM 1317 O O . TYR A 1 163 ? -15.506 -11.361 9.974 1.00 67.62 163 TYR A O 1
ATOM 1325 N N . SER A 1 164 ? -15.706 -11.577 12.206 1.00 74.12 164 SER A N 1
ATOM 1326 C CA . SER A 1 164 ? -16.762 -10.571 12.312 1.00 74.12 164 SER A CA 1
ATOM 1327 C C . SER A 1 164 ? -16.142 -9.177 12.274 1.00 74.12 164 SER A C 1
ATOM 1329 O O . SER A 1 164 ? -15.262 -8.867 13.094 1.00 74.12 164 SER A O 1
ATOM 1331 N N . LEU A 1 165 ? -16.623 -8.339 11.363 1.00 75.44 165 LEU A N 1
ATOM 1332 C CA . LEU A 1 165 ? -16.203 -6.950 11.260 1.00 75.44 165 LEU A CA 1
ATOM 1333 C C . LEU A 1 165 ? -17.067 -6.067 12.170 1.00 75.44 165 LEU A C 1
ATOM 1335 O O . LEU A 1 165 ? -18.293 -6.095 12.097 1.00 75.44 165 LEU A O 1
ATOM 1339 N N . ILE A 1 166 ? -16.432 -5.262 13.022 1.00 78.56 166 ILE A N 1
ATOM 1340 C CA . ILE A 1 166 ? -17.114 -4.309 13.903 1.00 78.56 166 ILE A CA 1
ATOM 1341 C C . ILE A 1 166 ? -16.622 -2.910 13.570 1.00 78.56 166 ILE A C 1
ATOM 1343 O O . ILE A 1 166 ? -15.468 -2.586 13.823 1.00 78.56 166 ILE A O 1
ATOM 1347 N N . TYR A 1 167 ? -17.502 -2.059 13.055 1.00 80.75 167 TYR A N 1
ATOM 1348 C CA . TYR A 1 167 ? -17.192 -0.655 12.808 1.00 80.75 167 TYR A CA 1
ATOM 1349 C C . TYR A 1 167 ? -17.763 0.235 13.916 1.00 80.75 167 TYR A C 1
ATOM 1351 O O . TYR A 1 167 ? -18.957 0.176 14.214 1.00 80.75 167 TYR A O 1
ATOM 1359 N N . LYS A 1 168 ? -16.909 1.063 14.523 1.00 81.50 168 LYS A N 1
ATOM 1360 C CA . LYS A 1 168 ? -17.258 2.042 15.557 1.00 81.50 168 LYS A CA 1
ATOM 1361 C C . LYS A 1 168 ? -16.924 3.452 15.050 1.00 81.50 168 LYS A C 1
ATOM 1363 O O . LYS A 1 168 ? -15.761 3.858 15.133 1.00 81.50 168 LYS A O 1
ATOM 1368 N N . PRO A 1 169 ? -17.909 4.192 14.513 1.00 76.00 169 PRO A N 1
ATOM 1369 C CA . PRO A 1 169 ? -17.697 5.574 14.101 1.00 76.00 169 PRO A CA 1
ATOM 1370 C C . PRO A 1 169 ? -17.449 6.469 15.315 1.00 76.00 169 PRO A C 1
ATOM 1372 O O . PRO A 1 169 ? -17.995 6.223 16.392 1.00 76.00 169 PRO A O 1
ATOM 1375 N N . ALA A 1 170 ? -16.681 7.540 15.125 1.00 74.31 170 ALA A N 1
ATOM 1376 C CA . ALA A 1 170 ? -16.536 8.581 16.132 1.00 74.31 170 ALA A CA 1
ATOM 1377 C C . ALA A 1 170 ? -17.666 9.599 15.943 1.00 74.31 170 ALA A C 1
ATOM 1379 O O . ALA A 1 170 ? -17.641 10.334 14.946 1.00 74.31 170 ALA A O 1
ATOM 1380 N N . PRO A 1 171 ? -18.665 9.666 16.841 1.00 69.44 171 PRO A N 1
ATOM 1381 C CA . PRO A 1 171 ? -19.640 10.743 16.782 1.00 69.44 171 PRO A CA 1
ATOM 1382 C C . PRO A 1 171 ? -18.910 12.080 16.986 1.00 69.44 171 PRO A C 1
ATOM 1384 O O . PRO A 1 171 ? -17.979 12.179 17.780 1.00 69.44 171 PRO A O 1
ATOM 1387 N N . ASP A 1 172 ? -19.298 13.089 16.207 1.00 76.81 172 ASP A N 1
ATOM 1388 C CA . ASP A 1 172 ? -18.928 14.496 16.431 1.00 76.81 172 ASP A CA 1
ATOM 1389 C C . ASP A 1 172 ? -17.463 14.921 16.202 1.00 76.81 172 ASP A C 1
ATOM 1391 O O . ASP A 1 172 ? -17.122 16.081 16.430 1.00 76.81 172 ASP A O 1
ATOM 1395 N N . ILE A 1 173 ? -16.599 14.053 15.662 1.00 69.06 173 ILE A N 1
ATOM 1396 C CA . ILE A 1 173 ? -15.231 14.443 15.280 1.00 69.06 173 ILE A CA 1
ATOM 1397 C C . ILE A 1 173 ? -15.170 14.814 13.786 1.00 69.06 173 ILE A C 1
ATOM 1399 O O . ILE A 1 173 ? -15.593 14.019 12.938 1.00 69.06 173 ILE A O 1
ATOM 1403 N N . PRO A 1 174 ? -14.616 15.989 13.420 1.00 71.75 174 PRO A N 1
ATOM 1404 C CA . PRO A 1 174 ? -14.367 16.339 12.027 1.00 71.75 174 PRO A CA 1
ATOM 1405 C C . PRO A 1 174 ? -13.438 15.317 11.349 1.00 71.75 174 PRO A C 1
ATOM 1407 O O . PRO A 1 174 ? -12.392 14.997 11.918 1.00 71.75 174 PRO A O 1
ATOM 1410 N N . PRO A 1 175 ? -13.725 14.876 10.108 1.00 66.69 175 PRO A N 1
ATOM 1411 C CA . PRO A 1 175 ? -12.924 13.867 9.402 1.00 66.69 175 PRO A CA 1
ATOM 1412 C C . PRO A 1 175 ? -11.436 14.214 9.246 1.00 66.69 175 PRO A C 1
ATOM 1414 O O . PRO A 1 175 ? -10.595 13.334 9.100 1.00 66.69 175 PRO A O 1
ATOM 1417 N N . ALA A 1 176 ? -11.097 15.506 9.255 1.00 68.69 176 ALA A N 1
ATOM 1418 C CA . ALA A 1 176 ? -9.715 15.975 9.160 1.00 68.69 176 ALA A CA 1
ATOM 1419 C C . ALA A 1 176 ? -8.867 15.604 10.392 1.00 68.69 176 ALA A C 1
ATOM 1421 O O . ALA A 1 176 ? -7.648 15.500 10.289 1.00 68.69 176 ALA A O 1
ATOM 1422 N N . ASN A 1 177 ? -9.515 15.377 11.538 1.00 71.19 177 ASN A N 1
ATOM 1423 C CA . ASN A 1 177 ? -8.864 15.110 12.819 1.00 71.19 177 ASN A CA 1
ATOM 1424 C C . ASN A 1 177 ? -9.076 13.670 13.297 1.00 71.19 177 ASN A C 1
ATOM 1426 O O . ASN A 1 177 ? -8.726 13.348 14.433 1.00 71.19 177 ASN A O 1
ATOM 1430 N N . THR A 1 178 ? -9.645 12.803 12.461 1.00 71.44 178 THR A N 1
ATOM 1431 C CA . THR A 1 178 ? -9.819 11.388 12.782 1.00 71.44 178 THR A CA 1
ATOM 1432 C C . THR A 1 178 ? -8.667 10.546 12.225 1.00 71.44 178 THR A C 1
ATOM 1434 O O . THR A 1 178 ? -8.038 10.899 11.228 1.00 71.44 178 THR A O 1
ATOM 1437 N N . CYS A 1 179 ? -8.384 9.414 12.865 1.00 74.19 179 CYS A N 1
ATOM 1438 C CA . CYS A 1 179 ? -7.583 8.298 12.355 1.00 74.19 179 CYS A CA 1
ATOM 1439 C C . CYS A 1 179 ? -8.352 6.981 12.520 1.00 74.19 179 CYS A C 1
ATOM 1441 O O . CYS A 1 179 ? -9.204 6.873 13.407 1.00 74.19 179 CYS A O 1
ATOM 1443 N N . LEU A 1 180 ? -8.119 6.020 11.623 1.00 80.38 180 LEU A N 1
ATOM 1444 C CA . LEU A 1 180 ? -8.761 4.713 11.698 1.00 80.38 180 LEU A CA 1
ATOM 1445 C C . LEU A 1 180 ? -7.792 3.744 12.362 1.00 80.38 180 LEU A C 1
ATOM 1447 O O . LEU A 1 180 ? -6.668 3.557 11.890 1.00 80.38 180 LEU A O 1
ATOM 1451 N N . ILE A 1 181 ? -8.232 3.126 13.451 1.00 82.12 181 ILE A N 1
ATOM 1452 C CA . ILE A 1 181 ? -7.492 2.057 14.112 1.00 82.12 181 ILE A CA 1
ATOM 1453 C C . ILE A 1 181 ? -8.137 0.728 13.748 1.00 82.12 181 ILE A C 1
ATOM 1455 O O . ILE A 1 181 ? -9.340 0.542 13.935 1.00 82.12 181 ILE A O 1
ATOM 1459 N N . ILE A 1 182 ? -7.319 -0.187 13.232 1.00 85.19 182 ILE A N 1
ATOM 1460 C CA . ILE A 1 182 ? -7.708 -1.565 12.961 1.00 85.19 182 ILE A CA 1
ATOM 1461 C C . ILE A 1 182 ? -7.153 -2.440 14.080 1.00 85.19 182 ILE A C 1
ATOM 1463 O O . ILE A 1 182 ? -5.944 -2.650 14.179 1.00 85.19 182 ILE A O 1
ATOM 1467 N N . ASP A 1 183 ? -8.048 -2.974 14.900 1.00 83.56 183 ASP A N 1
ATOM 1468 C CA . ASP A 1 183 ? -7.719 -3.925 15.955 1.00 83.56 183 ASP A CA 1
ATOM 1469 C C . ASP A 1 183 ? -8.095 -5.338 15.494 1.00 83.56 183 ASP A C 1
ATOM 1471 O O . ASP A 1 183 ? -9.272 -5.657 15.309 1.00 83.56 183 ASP A O 1
ATOM 1475 N N . ILE A 1 184 ? -7.091 -6.201 15.308 1.00 82.62 184 ILE A N 1
ATOM 1476 C CA . ILE A 1 184 ? -7.288 -7.591 14.877 1.00 82.62 184 ILE A CA 1
ATOM 1477 C C . ILE A 1 184 ? -7.161 -8.504 16.096 1.00 82.62 184 ILE A C 1
ATOM 1479 O O . ILE A 1 184 ? -6.063 -8.783 16.582 1.00 82.62 184 ILE A O 1
ATOM 1483 N N . SER A 1 185 ? -8.291 -9.005 16.591 1.00 81.38 185 SER A N 1
ATOM 1484 C CA . SER A 1 185 ? -8.332 -9.949 17.706 1.00 81.38 185 SER A CA 1
ATOM 1485 C C . SER A 1 185 ? -8.420 -11.379 17.192 1.00 81.38 185 SER A C 1
ATOM 1487 O O . SER A 1 185 ? -9.466 -11.833 16.723 1.00 81.38 185 SER A O 1
ATOM 1489 N N . LYS A 1 186 ? -7.325 -12.130 17.341 1.00 76.06 186 LYS A N 1
ATOM 1490 C CA . LYS A 1 186 ? -7.302 -13.565 17.019 1.00 76.06 186 LYS A CA 1
ATOM 1491 C C . LYS A 1 186 ? -8.194 -14.375 17.952 1.00 76.06 186 LYS A C 1
ATOM 1493 O O . LYS A 1 186 ? -8.945 -15.222 17.485 1.00 76.06 186 LYS A O 1
ATOM 1498 N N . ALA A 1 187 ? -8.140 -14.074 19.251 1.00 78.12 187 ALA A N 1
ATOM 1499 C CA . ALA A 1 187 ? -8.880 -14.803 20.279 1.00 78.12 187 ALA A CA 1
ATOM 1500 C C . ALA A 1 187 ? -10.396 -14.737 20.062 1.00 78.12 187 ALA A C 1
ATOM 1502 O O . ALA A 1 187 ? -11.091 -15.727 20.254 1.00 78.12 187 ALA A O 1
ATOM 1503 N N . THR A 1 188 ? -10.900 -13.576 19.637 1.00 78.94 188 THR A N 1
ATOM 1504 C CA . THR A 1 188 ? -12.338 -13.387 19.407 1.00 78.94 188 THR A CA 1
ATOM 1505 C C . THR A 1 188 ? -12.745 -13.557 17.943 1.00 78.94 188 THR A C 1
ATOM 1507 O O . THR A 1 188 ? -13.936 -13.513 17.655 1.00 78.94 188 THR A O 1
ATOM 1510 N N . ARG A 1 189 ? -11.781 -13.759 17.030 1.00 79.12 189 ARG A N 1
ATOM 1511 C CA . ARG A 1 189 ? -11.974 -13.707 15.570 1.00 79.12 189 ARG A CA 1
ATOM 1512 C C . ARG A 1 189 ? -12.728 -12.447 15.133 1.00 79.12 189 ARG A C 1
ATOM 1514 O O . ARG A 1 189 ? -13.707 -12.498 14.397 1.00 79.12 189 ARG A O 1
ATOM 1521 N N . ARG A 1 190 ? -12.286 -11.291 15.631 1.00 80.69 190 ARG A N 1
ATOM 1522 C CA . ARG A 1 190 ? -12.912 -9.995 15.333 1.00 80.69 190 ARG A CA 1
ATOM 1523 C C . ARG A 1 190 ? -11.906 -9.035 14.743 1.00 80.69 190 ARG A C 1
ATOM 1525 O O . ARG A 1 190 ? -10.783 -8.945 15.236 1.00 80.69 190 ARG A O 1
ATOM 1532 N N . VAL A 1 191 ? -12.347 -8.282 13.746 1.00 82.69 191 VAL A N 1
ATOM 1533 C CA . VAL A 1 191 ? -11.648 -7.086 13.279 1.00 82.69 191 VAL A CA 1
ATOM 1534 C C . VAL A 1 191 ? -12.493 -5.891 13.679 1.00 82.69 191 VAL A C 1
ATOM 1536 O O . VAL A 1 191 ? -13.652 -5.788 13.287 1.00 82.69 191 VAL A O 1
ATOM 1539 N N . SER A 1 192 ? -11.940 -5.022 14.521 1.00 83.12 192 SER A N 1
ATOM 1540 C CA . SER A 1 192 ? -12.600 -3.786 14.938 1.00 83.12 192 SER A CA 1
ATOM 1541 C C . SER A 1 192 ? -11.977 -2.604 14.213 1.00 83.12 192 SER A C 1
ATOM 1543 O O . SER A 1 192 ? -10.764 -2.433 14.228 1.00 83.12 192 SER A O 1
ATOM 1545 N N . LEU A 1 193 ? -12.822 -1.805 13.581 1.00 83.00 193 LEU A N 1
ATOM 1546 C CA . LEU A 1 193 ? -12.489 -0.562 12.912 1.00 83.00 193 LEU A CA 1
ATOM 1547 C C . LEU A 1 193 ? -13.007 0.578 13.781 1.00 83.00 193 LEU A C 1
ATOM 1549 O O . LEU A 1 193 ? -14.216 0.783 13.867 1.00 83.00 193 LEU A O 1
ATOM 1553 N N . GLU A 1 194 ? -12.112 1.290 14.454 1.00 82.12 194 GLU A N 1
ATOM 1554 C CA . GLU A 1 194 ? -12.480 2.381 15.357 1.00 82.12 194 GLU A CA 1
ATOM 1555 C C . GLU A 1 194 ? -11.981 3.709 14.790 1.00 82.12 194 GLU A C 1
ATOM 1557 O O . GLU A 1 194 ? -10.774 3.902 14.623 1.00 82.12 194 GLU A O 1
ATOM 1562 N N . GLU A 1 195 ? -12.895 4.637 14.498 1.00 79.94 195 GLU A N 1
ATOM 1563 C CA . GLU A 1 195 ? -12.500 6.018 14.222 1.00 79.94 195 GLU A CA 1
ATOM 1564 C C . GLU A 1 195 ? -12.157 6.706 15.546 1.00 79.94 195 GLU A C 1
ATOM 1566 O O . GLU A 1 195 ? -12.908 6.608 16.520 1.00 79.94 195 GLU A O 1
ATOM 1571 N N . LYS A 1 196 ? -11.022 7.403 15.607 1.00 78.75 196 LYS A N 1
ATOM 1572 C CA . LYS A 1 196 ? -10.559 8.069 16.832 1.00 78.75 196 LYS A CA 1
ATOM 1573 C C . LYS A 1 196 ? -9.864 9.388 16.550 1.00 78.75 196 LYS A C 1
ATOM 1575 O O . LYS A 1 196 ? -9.453 9.643 15.425 1.00 78.75 196 LYS A O 1
ATOM 1580 N N . PHE A 1 197 ? -9.713 10.226 17.575 1.00 78.25 197 PHE A N 1
ATOM 1581 C CA . PHE A 1 197 ? -9.022 11.507 17.451 1.00 78.25 197 PHE A CA 1
ATOM 1582 C C . PHE A 1 197 ? -7.518 11.311 17.219 1.00 78.25 197 PHE A C 1
ATOM 1584 O O . PHE A 1 197 ? -6.841 10.631 17.993 1.00 78.25 197 PHE A O 1
ATOM 1591 N N . ARG A 1 198 ? -6.984 11.930 16.161 1.00 69.62 198 ARG A N 1
ATOM 1592 C CA . ARG A 1 198 ? -5.619 11.717 15.655 1.00 69.62 198 ARG A CA 1
ATOM 1593 C C . ARG A 1 198 ? -4.531 11.948 16.709 1.00 69.62 198 ARG A C 1
ATOM 1595 O O . ARG A 1 198 ? -3.577 11.178 16.759 1.00 69.62 198 ARG A O 1
ATOM 1602 N N . LEU A 1 199 ? -4.695 12.965 17.560 1.00 68.12 199 LEU A N 1
ATOM 1603 C CA . LEU A 1 199 ? -3.704 13.352 18.576 1.00 68.12 199 LEU A CA 1
ATOM 1604 C C . LEU A 1 199 ? -3.648 12.411 19.789 1.00 68.12 199 LEU A C 1
ATOM 1606 O O . LEU A 1 199 ? -2.678 12.445 20.541 1.00 68.12 199 LEU A O 1
ATOM 1610 N N . GLU A 1 200 ? -4.661 11.571 19.988 1.00 67.00 200 GLU A N 1
ATOM 1611 C CA . GLU A 1 200 ? -4.770 10.720 21.179 1.00 67.00 200 GLU A CA 1
ATOM 1612 C C . GLU A 1 200 ? -4.390 9.264 20.907 1.00 67.00 200 GLU A C 1
ATOM 1614 O O . GLU A 1 200 ? -4.279 8.470 21.841 1.00 67.00 200 GLU A O 1
ATOM 1619 N N . GLN A 1 201 ? -4.205 8.887 19.637 1.00 70.50 201 GLN A N 1
ATOM 1620 C CA . GLN A 1 201 ? -4.026 7.488 19.279 1.00 70.50 201 GLN A CA 1
ATOM 1621 C C . GLN A 1 201 ? -2.583 7.067 19.111 1.00 70.50 201 GLN A C 1
ATOM 1623 O O . GLN A 1 201 ? -1.734 7.743 18.530 1.00 70.50 201 GLN A O 1
ATOM 1628 N N . ARG A 1 202 ? -2.370 5.860 19.610 1.00 72.50 202 ARG A N 1
ATOM 1629 C CA . ARG A 1 202 ? -1.106 5.174 19.711 1.00 72.50 202 ARG A CA 1
ATOM 1630 C C . ARG A 1 202 ? -1.323 3.772 19.167 1.00 72.50 202 ARG A C 1
ATOM 1632 O O . ARG A 1 202 ? -2.257 3.079 19.569 1.00 72.50 202 ARG A O 1
ATOM 1639 N N . SER A 1 203 ? -0.517 3.413 18.179 1.00 70.25 203 SER A N 1
ATOM 1640 C CA . SER A 1 203 ? -0.588 2.128 17.492 1.00 70.25 203 SER A CA 1
ATOM 1641 C C . SER A 1 203 ? 0.755 1.436 17.558 1.00 70.25 203 SER A C 1
ATOM 16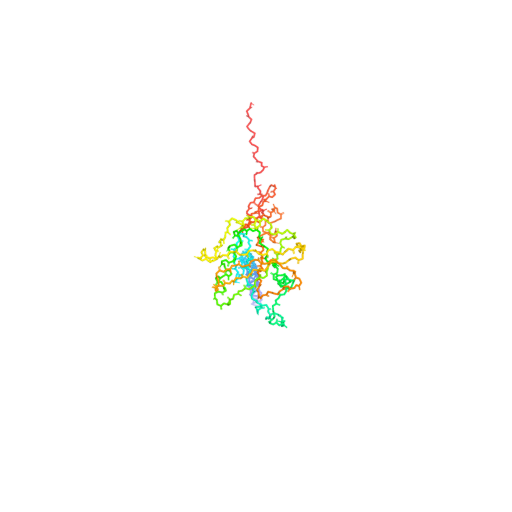43 O O . SER A 1 203 ? 1.806 2.072 17.548 1.00 70.25 203 SER A O 1
ATOM 1645 N N . ASN A 1 204 ? 0.720 0.116 17.610 1.00 73.81 204 ASN A N 1
ATOM 1646 C CA . ASN A 1 204 ? 1.935 -0.667 17.758 1.00 73.81 204 ASN A CA 1
ATOM 1647 C C . ASN A 1 204 ? 2.426 -1.104 16.380 1.00 73.81 204 ASN A C 1
ATOM 1649 O O . ASN A 1 204 ? 3.568 -1.501 16.250 1.00 73.81 204 ASN A O 1
ATOM 1653 N N . HIS A 1 205 ? 1.584 -1.025 15.351 1.00 84.12 205 HIS A N 1
ATOM 1654 C CA . HIS A 1 205 ? 1.928 -1.371 13.981 1.00 84.12 205 HIS A CA 1
ATOM 1655 C C . HIS A 1 205 ? 1.310 -0.356 13.024 1.00 84.12 205 HIS A C 1
ATOM 1657 O O . HIS A 1 205 ? 0.293 0.272 13.324 1.00 84.12 205 HIS A O 1
ATOM 1663 N N . TYR A 1 206 ? 1.904 -0.220 11.849 1.00 86.50 206 TYR A N 1
ATOM 1664 C CA . TYR A 1 206 ? 1.367 0.588 10.761 1.00 86.50 206 TYR A CA 1
ATOM 1665 C C . TYR A 1 206 ? 1.724 -0.064 9.434 1.00 86.50 206 TYR A C 1
ATOM 1667 O O . TYR A 1 206 ? 2.658 -0.865 9.343 1.00 86.50 206 TYR A O 1
ATOM 1675 N N . ILE A 1 207 ? 0.938 0.257 8.412 1.00 88.31 207 ILE A N 1
ATOM 1676 C CA . ILE A 1 207 ? 1.146 -0.253 7.062 1.00 88.31 207 ILE A CA 1
ATOM 1677 C C . ILE A 1 207 ? 1.544 0.921 6.186 1.00 88.31 207 ILE A C 1
ATOM 1679 O O . ILE A 1 207 ? 0.814 1.907 6.126 1.00 88.31 207 ILE A O 1
ATOM 1683 N N . CYS A 1 208 ? 2.687 0.830 5.516 1.00 88.00 208 CYS A N 1
ATOM 16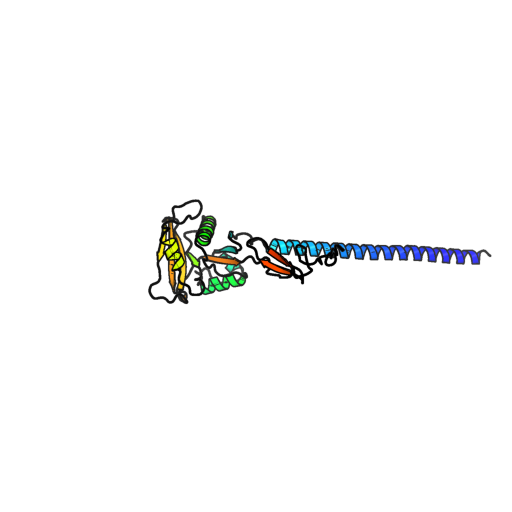84 C CA . CYS A 1 208 ? 3.057 1.796 4.490 1.00 88.00 208 CYS A CA 1
ATOM 1685 C C . CYS A 1 208 ? 2.665 1.259 3.114 1.00 88.00 208 CYS A C 1
ATOM 1687 O O . CYS A 1 208 ? 2.817 0.070 2.845 1.00 88.00 208 CYS A O 1
ATOM 1689 N N . LYS A 1 209 ? 2.185 2.137 2.240 1.00 89.12 209 LYS A N 1
ATOM 1690 C CA . LYS A 1 209 ? 1.824 1.859 0.854 1.00 89.12 209 LYS A CA 1
ATOM 1691 C C . LYS A 1 209 ? 2.767 2.617 -0.071 1.00 89.12 209 LYS A C 1
ATOM 1693 O O . LYS A 1 209 ? 2.963 3.822 0.070 1.00 89.12 209 LYS A O 1
ATOM 1698 N N . MET A 1 210 ? 3.334 1.908 -1.032 1.00 85.00 210 MET A N 1
ATOM 1699 C CA . MET A 1 210 ? 4.156 2.468 -2.096 1.00 85.00 210 MET A CA 1
ATOM 1700 C C . MET A 1 210 ? 3.477 2.188 -3.422 1.00 85.00 210 MET A C 1
ATOM 1702 O O . MET A 1 210 ? 3.268 1.029 -3.774 1.00 85.00 210 MET A O 1
ATOM 1706 N N . LYS A 1 211 ? 3.143 3.233 -4.175 1.00 78.94 211 LYS A N 1
ATOM 1707 C CA . LYS A 1 211 ? 2.640 3.056 -5.537 1.00 78.94 211 LYS A CA 1
ATOM 1708 C C . LYS A 1 211 ? 3.807 2.683 -6.438 1.00 78.94 211 LYS A C 1
ATOM 1710 O O . LYS A 1 211 ? 4.779 3.433 -6.529 1.00 78.94 211 LYS A O 1
ATOM 1715 N N . ILE A 1 212 ? 3.704 1.539 -7.111 1.00 73.75 212 ILE A N 1
ATOM 1716 C CA . ILE A 1 212 ? 4.661 1.189 -8.154 1.00 73.75 212 ILE A CA 1
ATOM 1717 C C . ILE A 1 212 ? 4.393 2.131 -9.316 1.00 73.75 212 ILE A C 1
ATOM 1719 O O . ILE A 1 212 ? 3.339 2.095 -9.954 1.00 73.75 212 ILE A O 1
ATOM 1723 N N . ASN A 1 213 ? 5.354 3.009 -9.564 1.00 68.50 213 ASN A N 1
ATOM 1724 C CA . ASN A 1 213 ? 5.360 3.842 -10.743 1.00 68.50 213 ASN A CA 1
ATOM 1725 C C . ASN A 1 213 ? 6.507 3.397 -11.643 1.00 68.50 213 ASN A C 1
ATOM 1727 O O . ASN A 1 213 ? 7.627 3.889 -11.532 1.00 68.50 213 ASN A O 1
ATOM 1731 N N . SER A 1 214 ? 6.214 2.491 -12.571 1.00 66.62 214 SER A N 1
ATOM 1732 C CA . SER A 1 214 ? 7.146 2.075 -13.619 1.00 66.62 214 SER A CA 1
ATOM 1733 C C . SER A 1 214 ? 7.553 3.237 -14.544 1.00 66.62 214 SER A C 1
ATOM 1735 O O . SER A 1 214 ? 8.517 3.112 -15.293 1.00 66.62 214 SER A O 1
ATOM 1737 N N . CYS A 1 215 ? 6.872 4.388 -14.456 1.00 70.88 215 CYS A N 1
ATOM 1738 C CA . CYS A 1 215 ? 7.216 5.640 -15.131 1.00 70.88 215 CYS A CA 1
ATOM 1739 C C . CYS A 1 215 ? 7.941 6.665 -14.243 1.00 70.88 215 CYS A C 1
ATOM 1741 O O . CYS A 1 215 ? 8.122 7.804 -14.672 1.00 70.88 215 CYS A O 1
ATOM 1743 N N . TYR A 1 216 ? 8.353 6.305 -13.019 1.00 64.69 216 TYR A N 1
ATOM 1744 C CA . TYR A 1 216 ? 8.995 7.229 -12.069 1.00 64.69 216 TYR A CA 1
ATOM 1745 C C . TYR A 1 216 ? 10.235 7.924 -12.656 1.00 64.69 216 TYR A C 1
ATOM 1747 O O . TYR A 1 216 ? 10.528 9.068 -12.315 1.00 64.69 216 TYR A O 1
ATOM 1755 N N . ASN A 1 217 ? 10.907 7.277 -13.610 1.00 61.06 217 ASN A N 1
ATOM 1756 C CA . ASN A 1 217 ? 11.933 7.893 -14.434 1.00 61.06 217 ASN A CA 1
ATOM 1757 C C . ASN A 1 217 ? 11.464 7.868 -15.898 1.00 61.06 217 ASN A C 1
ATOM 1759 O O . ASN A 1 217 ? 11.501 6.830 -16.559 1.00 61.06 217 ASN A O 1
ATOM 1763 N N . ASN A 1 218 ? 10.999 9.012 -16.412 1.00 60.00 218 ASN A N 1
ATOM 1764 C CA . ASN A 1 218 ? 10.423 9.172 -17.761 1.00 60.00 218 ASN A CA 1
ATOM 1765 C C . ASN A 1 218 ? 11.423 8.874 -18.909 1.00 60.00 218 ASN A C 1
ATOM 1767 O O . ASN A 1 218 ? 11.137 9.113 -20.077 1.00 60.00 218 ASN A O 1
ATOM 1771 N N . THR A 1 219 ? 12.611 8.367 -18.581 1.00 63.94 219 THR A N 1
ATOM 1772 C CA . THR A 1 219 ? 13.678 7.951 -19.492 1.00 63.94 219 THR A CA 1
ATOM 1773 C C . THR A 1 219 ? 13.357 6.657 -20.242 1.00 63.94 219 THR A C 1
ATOM 1775 O O . THR A 1 219 ? 13.923 6.430 -21.311 1.00 63.94 219 THR A O 1
ATOM 1778 N N . ARG A 1 220 ? 12.430 5.828 -19.736 1.00 74.88 220 ARG A N 1
ATOM 1779 C CA . ARG A 1 220 ? 12.074 4.523 -20.331 1.00 74.88 220 ARG A CA 1
ATOM 1780 C C . ARG A 1 220 ? 11.479 4.626 -21.744 1.00 74.88 220 ARG A C 1
ATOM 1782 O O . ARG A 1 220 ? 11.758 3.776 -22.581 1.00 74.88 220 ARG A O 1
ATOM 1789 N N . CYS A 1 221 ? 10.723 5.689 -22.024 1.00 82.44 221 CYS A N 1
ATOM 1790 C CA . CYS A 1 221 ? 10.090 5.942 -23.327 1.00 82.44 221 CYS A CA 1
ATOM 1791 C C . CYS A 1 221 ? 10.898 6.879 -24.234 1.00 82.44 221 CYS A C 1
ATOM 1793 O O . CYS A 1 221 ? 10.346 7.479 -25.161 1.00 82.44 221 CYS A O 1
ATOM 1795 N N . GLY A 1 222 ? 12.194 7.044 -23.943 1.00 81.12 222 GLY A N 1
ATOM 1796 C CA . GLY A 1 222 ? 13.060 7.954 -24.679 1.00 81.12 222 GLY A CA 1
ATOM 1797 C C . GLY A 1 222 ? 12.579 9.407 -24.615 1.00 81.12 222 GLY A C 1
ATOM 1798 O O . GLY A 1 222 ? 11.745 9.790 -23.798 1.00 81.12 222 GLY A O 1
ATOM 1799 N N . ARG A 1 223 ? 13.109 10.258 -25.500 1.00 85.88 223 ARG A N 1
ATOM 1800 C CA . ARG A 1 223 ? 12.684 11.673 -25.596 1.00 85.88 223 ARG A CA 1
ATOM 1801 C C . ARG A 1 223 ? 11.410 11.871 -26.422 1.00 85.88 223 ARG A C 1
ATOM 1803 O O . ARG A 1 223 ? 10.898 12.986 -26.490 1.00 85.88 223 ARG A O 1
ATOM 1810 N N . HIS A 1 224 ? 10.930 10.821 -27.087 1.00 89.75 224 HIS A N 1
ATOM 1811 C CA . HIS A 1 224 ? 9.848 10.896 -28.068 1.00 89.75 224 HIS A CA 1
ATOM 1812 C C . HIS A 1 224 ? 8.629 10.055 -27.682 1.00 89.75 224 HIS A C 1
ATOM 1814 O O . HIS A 1 224 ? 7.797 9.768 -28.539 1.00 89.75 224 HIS A O 1
ATOM 1820 N N . GLY A 1 225 ? 8.503 9.672 -26.415 1.00 86.94 225 GLY A N 1
ATOM 1821 C CA . GLY A 1 225 ? 7.342 8.959 -25.906 1.00 86.94 225 GLY A CA 1
ATOM 1822 C C . GLY A 1 225 ? 6.913 9.470 -24.540 1.00 86.94 225 GLY A C 1
ATOM 1823 O O . GLY A 1 225 ? 7.717 9.975 -23.761 1.00 86.94 225 GLY A O 1
ATOM 1824 N N . GLN A 1 226 ? 5.624 9.332 -24.253 1.00 87.06 226 GLN A N 1
ATOM 1825 C CA . GLN A 1 226 ? 5.076 9.523 -22.916 1.00 87.06 226 GLN A CA 1
ATOM 1826 C C . GLN A 1 226 ? 4.951 8.165 -22.234 1.00 87.06 226 GLN A C 1
ATOM 1828 O O . GLN A 1 226 ? 4.374 7.236 -22.802 1.00 87.06 226 GLN A O 1
ATOM 1833 N N . CYS A 1 227 ? 5.475 8.049 -21.015 1.00 84.81 227 CYS A N 1
ATOM 1834 C CA . CYS A 1 227 ? 5.308 6.842 -20.224 1.00 84.81 227 CYS A CA 1
ATOM 1835 C C . CYS A 1 227 ? 3.925 6.822 -19.576 1.00 84.81 227 CYS A C 1
ATOM 1837 O O . CYS A 1 227 ? 3.537 7.755 -18.870 1.00 84.81 227 CYS A O 1
ATOM 1839 N N . LYS A 1 228 ? 3.182 5.741 -19.805 1.00 81.44 228 LYS A N 1
ATOM 1840 C CA . LYS A 1 228 ? 1.916 5.462 -19.139 1.00 81.44 228 LYS A CA 1
ATOM 1841 C C . LYS A 1 228 ? 2.116 4.300 -18.176 1.00 81.44 228 LYS A C 1
ATOM 1843 O O . LYS A 1 228 ? 2.389 3.176 -18.597 1.00 81.44 228 LYS A O 1
ATOM 1848 N N . ASN A 1 229 ? 1.972 4.590 -16.887 1.00 74.19 229 ASN A N 1
ATOM 1849 C CA . ASN A 1 229 ? 2.121 3.595 -15.836 1.00 74.19 229 ASN A CA 1
ATOM 1850 C C . ASN A 1 229 ? 0.969 2.585 -15.906 1.00 74.19 229 ASN A C 1
ATOM 1852 O O . ASN A 1 229 ? -0.193 2.976 -16.056 1.00 74.19 229 ASN A O 1
ATOM 1856 N N . LEU A 1 230 ? 1.290 1.303 -15.795 1.00 69.38 230 LEU A N 1
ATOM 1857 C CA . LEU A 1 230 ? 0.335 0.209 -15.665 1.00 69.38 230 LEU A CA 1
ATOM 1858 C C . LEU A 1 230 ? 0.556 -0.476 -14.309 1.00 69.38 230 LEU A C 1
ATOM 1860 O O . LEU A 1 230 ? 1.515 -0.204 -13.598 1.00 69.38 230 LEU A O 1
ATOM 1864 N N . VAL A 1 231 ? -0.370 -1.355 -13.929 1.00 58.75 231 VAL A N 1
ATOM 1865 C CA . VAL A 1 231 ? -0.413 -1.982 -12.595 1.00 58.75 231 VAL A CA 1
ATOM 1866 C C . VAL A 1 231 ? 0.855 -2.794 -12.290 1.00 58.75 231 VAL A C 1
ATOM 1868 O O . VAL A 1 231 ? 1.291 -2.843 -11.151 1.00 58.75 231 VAL A O 1
ATOM 1871 N N . THR A 1 232 ? 1.475 -3.413 -13.290 1.00 55.88 232 THR A N 1
ATOM 1872 C CA . THR A 1 232 ? 2.700 -4.223 -13.130 1.00 55.88 232 THR A CA 1
ATOM 1873 C C . THR A 1 232 ? 3.780 -3.884 -14.153 1.00 55.88 232 THR A C 1
ATOM 1875 O O . THR A 1 232 ? 4.843 -4.499 -14.159 1.00 55.88 232 THR A O 1
ATOM 1878 N N . THR A 1 233 ? 3.502 -2.947 -15.058 1.00 65.25 233 THR A N 1
ATOM 1879 C CA . THR A 1 233 ? 4.353 -2.632 -16.207 1.00 65.25 233 THR A CA 1
ATOM 1880 C C . THR A 1 233 ? 4.210 -1.154 -16.560 1.00 65.25 233 THR A C 1
ATOM 1882 O O . THR A 1 233 ? 3.525 -0.390 -15.885 1.00 65.25 233 THR A O 1
ATOM 1885 N N . PHE A 1 234 ? 4.821 -0.732 -17.657 1.00 78.94 234 PHE A N 1
ATOM 1886 C CA . PHE A 1 234 ? 4.504 0.534 -18.298 1.00 78.94 234 PHE A CA 1
ATOM 1887 C C . PHE A 1 234 ? 4.245 0.295 -19.781 1.00 78.94 234 PHE A C 1
ATOM 1889 O O . PHE A 1 234 ? 4.618 -0.736 -20.338 1.00 78.94 234 PHE A O 1
ATOM 1896 N N . THR A 1 235 ? 3.613 1.266 -20.429 1.00 84.12 235 THR A N 1
ATOM 1897 C CA . THR A 1 235 ? 3.555 1.335 -21.888 1.00 84.12 235 THR A CA 1
ATOM 1898 C C . THR A 1 235 ? 4.000 2.711 -22.342 1.00 84.12 235 THR A C 1
ATOM 1900 O O . THR A 1 235 ? 3.671 3.720 -21.715 1.00 84.12 235 THR A O 1
ATOM 1903 N N . CYS A 1 236 ? 4.728 2.764 -23.451 1.00 88.38 236 CYS A N 1
ATOM 1904 C CA . CYS A 1 236 ? 5.118 4.019 -24.068 1.00 88.38 236 CYS A CA 1
ATOM 1905 C C . CYS A 1 236 ? 4.108 4.424 -25.136 1.00 88.38 236 CYS A C 1
ATOM 1907 O O . CYS A 1 236 ? 3.741 3.634 -26.003 1.00 88.38 236 CYS A O 1
AT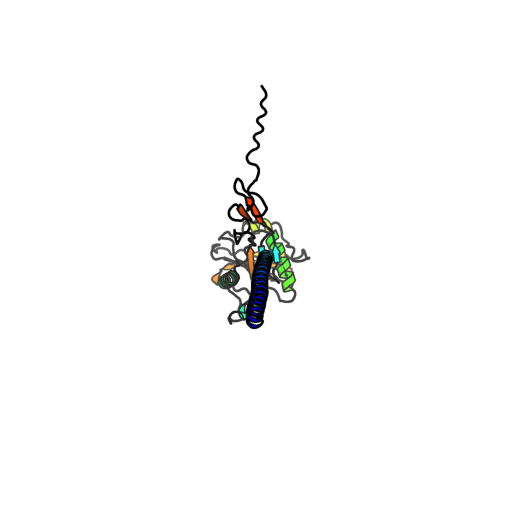OM 1909 N N . VAL A 1 237 ? 3.652 5.670 -25.071 1.00 91.81 237 VAL A N 1
ATOM 1910 C CA . VAL A 1 237 ? 2.844 6.292 -26.119 1.00 91.81 237 VAL A CA 1
ATOM 1911 C C . VAL A 1 237 ? 3.771 7.179 -26.935 1.00 91.81 237 VAL A C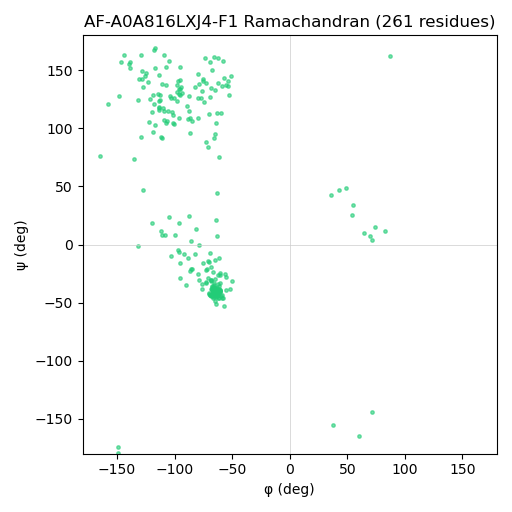 1
ATOM 1913 O O . VAL A 1 237 ? 4.176 8.246 -26.475 1.00 91.81 237 VAL A O 1
ATOM 1916 N N . CYS A 1 238 ? 4.151 6.715 -28.124 1.00 92.31 238 CYS A N 1
ATOM 1917 C CA . CYS A 1 238 ? 5.107 7.428 -28.962 1.00 92.31 238 CYS A CA 1
ATOM 1918 C C . CYS A 1 238 ? 4.486 8.652 -29.637 1.00 92.31 238 CYS A C 1
ATOM 1920 O O . CYS A 1 238 ? 3.355 8.619 -30.127 1.00 92.31 238 CYS A O 1
ATOM 1922 N N . ASN A 1 239 ? 5.271 9.723 -29.708 1.00 91.81 239 ASN A N 1
ATOM 1923 C CA . ASN A 1 239 ? 4.954 10.918 -30.470 1.00 91.81 239 ASN A CA 1
ATOM 1924 C C . ASN A 1 239 ? 4.839 10.593 -31.966 1.00 91.81 239 ASN A C 1
ATOM 1926 O O . ASN A 1 239 ? 5.356 9.590 -32.470 1.00 91.81 239 ASN A O 1
ATOM 1930 N N . PHE A 1 240 ? 4.177 11.485 -32.700 1.00 86.69 240 PHE A N 1
ATOM 1931 C CA . PHE A 1 240 ? 4.036 11.371 -34.148 1.00 86.69 240 PHE A CA 1
ATOM 1932 C C . PHE A 1 240 ? 5.409 11.202 -34.833 1.00 86.69 240 PHE A C 1
ATOM 1934 O O . PHE A 1 240 ? 6.367 11.885 -34.484 1.00 86.69 240 PHE A O 1
ATOM 1941 N N . MET A 1 241 ? 5.490 10.280 -35.800 1.00 88.44 241 MET A N 1
ATOM 1942 C CA . MET A 1 241 ? 6.712 9.787 -36.470 1.00 88.44 241 MET A CA 1
ATOM 1943 C C . MET A 1 241 ? 7.667 8.890 -35.665 1.00 88.44 241 MET A C 1
ATOM 1945 O O . MET A 1 241 ? 8.679 8.479 -36.228 1.00 88.44 241 MET A O 1
ATOM 1949 N N . TYR A 1 242 ? 7.354 8.510 -34.425 1.00 90.69 242 TYR A N 1
ATOM 1950 C CA . TYR A 1 242 ? 8.196 7.603 -33.634 1.00 90.69 242 TYR A CA 1
ATOM 1951 C C . TYR A 1 242 ? 7.484 6.288 -33.287 1.00 90.69 242 TYR A C 1
ATOM 1953 O O . TYR A 1 242 ? 6.255 6.230 -33.234 1.00 90.69 242 TYR A O 1
ATOM 1961 N N . THR A 1 243 ? 8.255 5.217 -33.117 1.00 89.94 243 THR A N 1
ATOM 1962 C CA . THR A 1 243 ? 7.794 3.847 -32.855 1.00 89.94 243 THR A CA 1
ATOM 1963 C C . THR A 1 243 ? 8.817 3.076 -32.008 1.00 89.94 243 THR A C 1
ATOM 1965 O O . THR A 1 243 ? 9.854 3.623 -31.621 1.00 89.94 243 THR A O 1
ATOM 1968 N N . GLY A 1 244 ? 8.506 1.812 -31.719 1.00 86.81 244 GLY A N 1
ATOM 1969 C CA . GLY A 1 244 ? 9.308 0.920 -30.886 1.00 86.81 244 GLY A CA 1
ATOM 1970 C C . GLY A 1 244 ? 8.967 1.054 -29.402 1.00 86.81 244 GLY A C 1
ATOM 1971 O O . GLY A 1 244 ? 8.390 2.054 -28.972 1.00 86.81 244 GLY A O 1
ATOM 1972 N N . ASP A 1 245 ? 9.352 0.056 -28.607 1.00 83.31 245 ASP A N 1
ATOM 1973 C CA . ASP A 1 245 ? 8.961 -0.067 -27.191 1.00 83.31 245 ASP A CA 1
ATOM 1974 C C . ASP A 1 245 ? 9.432 1.107 -26.321 1.00 83.31 245 ASP A C 1
ATOM 1976 O O . ASP A 1 245 ? 8.807 1.438 -25.318 1.00 83.31 245 ASP A O 1
ATOM 1980 N N . SER A 1 246 ? 10.516 1.770 -26.732 1.00 86.44 246 SER A N 1
ATOM 1981 C CA . SER A 1 246 ? 11.082 2.954 -26.073 1.00 86.44 246 SER A CA 1
ATOM 1982 C C . SER A 1 246 ? 10.939 4.239 -26.896 1.00 86.44 246 SER A C 1
ATOM 1984 O O . SER A 1 246 ? 11.581 5.237 -26.585 1.00 86.44 246 SER A O 1
ATOM 1986 N N . CYS A 1 247 ? 10.137 4.229 -27.967 1.00 90.88 247 CYS A N 1
ATOM 1987 C CA . CYS A 1 247 ? 9.906 5.370 -28.861 1.00 90.88 247 CYS A CA 1
ATOM 1988 C C . CYS A 1 247 ? 11.173 6.016 -29.452 1.00 90.88 247 CYS A C 1
ATOM 1990 O O . CYS A 1 247 ? 11.169 7.193 -29.808 1.00 90.88 247 CYS A O 1
ATOM 1992 N N . ASN A 1 248 ? 12.271 5.268 -29.566 1.00 90.06 248 ASN A N 1
ATOM 1993 C CA . ASN A 1 248 ? 13.537 5.782 -30.093 1.00 90.06 248 ASN A CA 1
ATOM 1994 C C . ASN A 1 248 ? 13.690 5.574 -31.608 1.00 90.06 248 ASN A C 1
ATOM 1996 O O . ASN A 1 248 ? 14.609 6.125 -32.215 1.00 90.06 248 ASN A O 1
ATOM 2000 N N . GLU A 1 249 ? 12.783 4.828 -32.236 1.00 89.75 249 GLU A N 1
ATOM 2001 C CA . GLU A 1 249 ? 12.823 4.546 -33.669 1.00 89.75 249 GLU A CA 1
ATOM 2002 C C . GLU A 1 249 ? 11.949 5.543 -34.425 1.00 89.75 249 GLU A C 1
ATOM 2004 O O . GLU A 1 249 ? 10.804 5.790 -34.048 1.00 89.75 249 GLU A O 1
ATOM 2009 N N . ARG A 1 250 ? 12.451 6.110 -35.526 1.00 87.50 250 ARG A N 1
ATOM 2010 C CA . ARG A 1 250 ? 11.592 6.856 -36.455 1.00 87.50 250 ARG A CA 1
ATOM 2011 C C . ARG A 1 250 ? 10.827 5.879 -37.336 1.00 87.50 250 ARG A C 1
ATOM 2013 O O . ARG A 1 250 ? 11.409 4.941 -37.872 1.00 87.50 250 ARG A O 1
ATOM 2020 N N . LYS A 1 251 ? 9.543 6.149 -37.558 1.00 88.62 251 LYS A N 1
ATOM 2021 C CA . LYS A 1 251 ? 8.734 5.445 -38.557 1.00 88.62 251 LYS A CA 1
ATOM 2022 C C . LYS A 1 251 ? 9.375 5.664 -39.932 1.00 88.62 251 LYS A C 1
ATOM 2024 O O . LYS A 1 251 ? 9.408 6.789 -40.422 1.00 88.62 251 LYS A O 1
ATOM 2029 N N . SER A 1 252 ? 9.905 4.604 -40.537 1.00 73.12 252 SER A N 1
ATOM 2030 C CA . SER A 1 252 ? 10.682 4.668 -41.784 1.00 73.12 252 SER A CA 1
ATOM 2031 C C . SER A 1 252 ? 9.839 4.799 -43.055 1.00 73.12 252 SER A C 1
ATOM 2033 O O . SER A 1 252 ? 10.396 4.928 -44.138 1.00 73.12 252 SER A O 1
ATOM 2035 N N . HIS A 1 253 ? 8.511 4.842 -42.958 1.00 60.84 253 HIS A N 1
ATOM 2036 C CA . HIS A 1 253 ? 7.636 5.025 -44.112 1.00 60.84 253 HIS A CA 1
ATOM 2037 C C . HIS A 1 253 ? 6.634 6.146 -43.855 1.00 60.84 253 HIS A C 1
ATOM 2039 O O . HIS A 1 253 ? 5.549 5.937 -43.321 1.00 60.84 253 HIS A O 1
ATOM 2045 N N . PHE A 1 254 ? 7.011 7.356 -44.263 1.00 54.31 254 PHE A N 1
ATOM 2046 C CA . PHE A 1 254 ? 6.074 8.456 -44.482 1.00 54.31 254 PHE A CA 1
ATOM 2047 C C . PHE A 1 254 ? 6.275 9.029 -45.889 1.00 54.31 254 PHE A C 1
ATOM 2049 O O . PHE A 1 254 ? 6.415 10.229 -46.050 1.00 54.31 254 PHE A O 1
ATOM 2056 N N . CYS A 1 255 ? 6.367 8.146 -46.891 1.00 49.16 255 CYS A N 1
ATOM 2057 C CA . CYS A 1 255 ? 6.247 8.450 -48.321 1.00 49.16 255 CYS A CA 1
ATOM 2058 C C . CYS A 1 255 ? 6.026 7.141 -49.103 1.00 49.16 255 CYS A C 1
ATOM 2060 O O . CYS A 1 255 ? 6.929 6.619 -49.746 1.00 49.16 255 CYS A O 1
ATOM 2062 N N . SER A 1 256 ? 4.813 6.603 -49.055 1.00 47.94 256 SER A N 1
ATOM 2063 C CA . SER A 1 256 ? 4.264 5.849 -50.186 1.00 47.94 256 SER A CA 1
ATOM 2064 C C . SER A 1 256 ? 2.831 6.327 -50.377 1.00 47.94 256 SER A C 1
ATOM 2066 O O . SER A 1 256 ? 1.874 5.672 -49.979 1.00 47.94 256 SER A O 1
ATOM 2068 N N . TYR A 1 257 ? 2.702 7.544 -50.908 1.00 45.09 257 TYR A N 1
ATOM 2069 C CA . TYR A 1 257 ? 1.495 7.901 -51.640 1.00 45.09 257 TYR A CA 1
ATOM 2070 C C . TYR A 1 257 ? 1.465 6.981 -52.865 1.00 45.09 257 TYR A C 1
ATOM 2072 O O . TYR A 1 257 ? 2.242 7.175 -53.798 1.00 45.09 257 TYR A O 1
ATOM 2080 N N . GLU A 1 258 ? 0.611 5.960 -52.847 1.00 43.75 258 GLU A N 1
ATOM 2081 C CA . GLU A 1 258 ? 0.129 5.346 -54.081 1.00 43.75 258 GLU A CA 1
ATOM 2082 C C . GLU A 1 258 ? -0.691 6.411 -54.813 1.00 43.75 258 GLU A C 1
ATOM 2084 O O . GLU A 1 258 ? -1.868 6.630 -54.536 1.00 43.75 258 GLU A O 1
ATOM 2089 N N . PHE A 1 259 ? -0.048 7.126 -55.734 1.00 41.25 259 PHE A N 1
ATOM 2090 C CA . PHE A 1 259 ? -0.770 7.727 -56.843 1.00 41.25 259 PHE A CA 1
ATOM 2091 C C . PHE A 1 259 ? -1.161 6.579 -57.777 1.00 41.25 259 PHE A C 1
ATOM 2093 O O . PHE A 1 259 ? -0.428 6.238 -58.703 1.00 41.25 259 PHE A O 1
ATOM 2100 N N . GLU A 1 260 ? -2.319 5.963 -57.536 1.00 45.56 260 GLU A N 1
ATOM 2101 C CA . GLU A 1 260 ? -3.037 5.291 -58.616 1.00 45.56 260 GLU A CA 1
ATOM 2102 C C . GLU A 1 260 ? -3.489 6.376 -59.602 1.00 45.56 260 GLU A C 1
ATOM 2104 O O . GLU A 1 260 ? -4.550 6.984 -59.459 1.00 45.56 260 GLU A O 1
ATOM 2109 N N . SER A 1 261 ? -2.666 6.655 -60.614 1.00 39.97 261 SER A N 1
ATOM 2110 C CA . SER A 1 261 ? -3.106 7.394 -61.791 1.00 39.97 261 SER A CA 1
ATOM 2111 C C . SER A 1 261 ? -4.036 6.493 -62.609 1.00 39.97 261 SER A C 1
ATOM 2113 O O . SER A 1 261 ? -3.613 5.820 -63.549 1.00 39.97 261 SER A O 1
ATOM 2115 N N . LYS A 1 262 ? -5.316 6.461 -62.237 1.00 42.25 262 LYS A N 1
ATOM 2116 C CA . LYS A 1 262 ? -6.399 6.136 -63.168 1.00 42.25 262 LYS A CA 1
ATOM 2117 C C . LYS A 1 262 ? -6.832 7.418 -63.872 1.00 42.25 262 LYS A C 1
ATOM 2119 O O . LYS A 1 262 ? -7.661 8.147 -63.335 1.00 42.25 262 LYS A O 1
ATOM 2124 N N . SER A 1 263 ? -6.279 7.646 -65.062 1.00 38.50 263 SER A N 1
ATOM 2125 C CA . SER A 1 263 ? -6.965 8.199 -66.245 1.00 38.50 263 SER A CA 1
ATOM 2126 C C . SER A 1 263 ? -5.982 8.308 -67.401 1.00 38.50 263 SER A C 1
ATOM 2128 O O . SER A 1 263 ? -5.018 9.092 -67.245 1.00 38.50 263 SER A O 1
#

InterPro domains:
  IPR000152 EGF-type aspartate/asparagine hydroxylation site [PS00010] (227-238)
  IPR000742 EGF-like domain [PS00022] (236-247)
  IPR000742 EGF-like domain [PS50026] (211-248)
  IPR016186 C-type lectin-like/link domain superfamily [G3DSA:3.10.100.10] (15-213)
  IPR016187 C-type lectin fold [SSF56436] (42-214)

Radius of gyration: 32.69 Å; Cα contacts (8 Å, |Δi|>4): 377; chains: 1; bounding box: 107×35×89 Å